Protein AF-F2NJ42-F1 (afdb_monomer)

Foldseek 3Di:
DVLVVLLVVLLLCLQQVLLLVLVLLVVCLPQNPVRSVVCCPDPVVVVCPDPVNVVVSSVSSNVLSVVLLVVLCVPVVVVCVVVLVVLLLVLLVVLLVVLQVVCVVVVHHRDPDDSVPDDDLVVLLVVCCVVPSPCNSVLSNLVSLLSSLSSNLSSLVVSLVSLVVVCVPPVPRSVVSNVVSVVSNVVSVVSNVVSSSCSSNVSNNVSSVVPDPPPDPDPPPPPPD

pLDDT: mean 91.7, std 10.48, range [48.84, 98.31]

Structure (mmCIF, N/CA/C/O backbone):
data_AF-F2NJ42-F1
#
_entry.id   AF-F2NJ42-F1
#
loop_
_atom_site.group_PDB
_atom_site.id
_atom_site.type_symbol
_atom_site.label_atom_id
_atom_site.label_alt_id
_atom_site.label_comp_id
_atom_site.label_asym_id
_atom_site.label_entity_id
_atom_site.label_seq_id
_atom_site.pdbx_PDB_ins_code
_atom_site.Cartn_x
_atom_site.Cartn_y
_atom_site.Cartn_z
_atom_site.occupancy
_atom_site.B_iso_or_equiv
_atom_site.auth_seq_id
_atom_site.auth_comp_id
_atom_site.auth_asym_id
_atom_site.auth_atom_id
_atom_site.pdbx_PDB_model_num
ATOM 1 N N . MET A 1 1 ? -25.459 -6.392 -1.953 1.00 59.62 1 MET A N 1
ATOM 2 C CA . MET A 1 1 ? -24.770 -6.515 -3.262 1.00 59.62 1 MET A CA 1
ATOM 3 C C . MET A 1 1 ? -23.905 -5.292 -3.591 1.00 59.62 1 MET A C 1
ATOM 5 O O . MET A 1 1 ? -22.773 -5.471 -4.018 1.00 59.62 1 MET A O 1
ATOM 9 N N . TRP A 1 2 ? -24.368 -4.067 -3.308 1.00 64.62 2 TRP A N 1
ATOM 10 C CA . TRP A 1 2 ? -23.639 -2.813 -3.579 1.00 64.62 2 TRP A CA 1
ATOM 11 C C . TRP A 1 2 ? -22.262 -2.657 -2.902 1.00 64.62 2 TRP A C 1
ATOM 13 O O . TRP A 1 2 ? -21.414 -1.929 -3.404 1.00 64.62 2 TRP A O 1
ATOM 23 N N . THR A 1 3 ? -21.985 -3.378 -1.813 1.00 70.75 3 THR A N 1
ATOM 24 C CA . THR A 1 3 ? -20.689 -3.331 -1.106 1.00 70.75 3 THR A CA 1
ATOM 25 C C . THR A 1 3 ? -19.563 -4.112 -1.794 1.00 70.75 3 THR A C 1
ATOM 27 O O . THR A 1 3 ? -18.400 -3.949 -1.430 1.00 70.75 3 THR A O 1
ATOM 30 N N . LEU A 1 4 ? -19.872 -4.957 -2.785 1.00 73.44 4 LEU A N 1
ATOM 31 C CA . LEU A 1 4 ? -18.888 -5.809 -3.466 1.00 73.44 4 LEU A CA 1
ATOM 32 C C . LEU A 1 4 ? -18.143 -5.065 -4.589 1.00 73.44 4 LEU A C 1
ATOM 34 O O . LEU A 1 4 ? -16.958 -5.309 -4.812 1.00 73.44 4 LEU A O 1
ATOM 38 N N . ILE A 1 5 ? -18.812 -4.107 -5.239 1.00 79.88 5 ILE A N 1
ATOM 39 C CA . ILE A 1 5 ? -18.263 -3.327 -6.358 1.00 79.88 5 ILE A CA 1
ATOM 40 C C . ILE A 1 5 ? -17.039 -2.493 -5.928 1.00 79.88 5 ILE A C 1
ATOM 42 O O . ILE A 1 5 ? -16.001 -2.607 -6.584 1.00 79.88 5 ILE A O 1
ATOM 46 N N . PRO A 1 6 ? -17.075 -1.726 -4.815 1.00 82.81 6 PRO A N 1
ATOM 47 C CA . PRO A 1 6 ? -15.916 -0.943 -4.388 1.00 82.81 6 PRO A CA 1
ATOM 48 C C . PRO A 1 6 ? -14.709 -1.817 -4.051 1.00 82.81 6 PRO A C 1
ATOM 50 O O . PRO A 1 6 ? -13.579 -1.447 -4.351 1.00 82.81 6 PRO A O 1
ATOM 53 N N . GLN A 1 7 ? -14.935 -2.995 -3.457 1.00 85.44 7 GLN A N 1
ATOM 54 C CA . GLN A 1 7 ? -13.843 -3.893 -3.095 1.00 85.44 7 GLN A CA 1
ATOM 55 C C . GLN A 1 7 ? -13.106 -4.404 -4.336 1.00 85.44 7 GLN A C 1
ATOM 57 O O . GLN A 1 7 ? -11.883 -4.299 -4.393 1.00 85.44 7 GLN A O 1
ATOM 62 N N . LEU A 1 8 ? -13.839 -4.918 -5.330 1.00 88.19 8 LEU A N 1
ATOM 63 C CA . LEU A 1 8 ? -13.233 -5.394 -6.575 1.00 88.19 8 LEU A CA 1
ATOM 64 C C . LEU A 1 8 ? -12.505 -4.268 -7.307 1.00 88.19 8 LEU A C 1
ATOM 66 O O . LEU A 1 8 ? -11.394 -4.474 -7.785 1.00 88.19 8 LEU A O 1
ATOM 70 N N . PHE A 1 9 ? -13.098 -3.075 -7.347 1.00 90.88 9 PHE A N 1
ATOM 71 C CA . PHE A 1 9 ? -12.495 -1.910 -7.983 1.00 90.88 9 PHE A CA 1
ATOM 72 C C . PHE A 1 9 ? -11.162 -1.514 -7.332 1.00 90.88 9 PHE A C 1
ATOM 74 O O . PHE A 1 9 ? -10.154 -1.370 -8.024 1.00 90.88 9 PHE A O 1
ATOM 81 N N . TYR A 1 10 ? -11.126 -1.388 -6.002 1.00 91.62 10 TYR A N 1
ATOM 82 C CA . TYR A 1 10 ? -9.898 -1.031 -5.292 1.00 91.62 10 TYR A CA 1
ATOM 83 C C . TYR A 1 10 ? -8.838 -2.131 -5.359 1.00 91.62 10 TYR A C 1
ATOM 85 O O . TYR A 1 10 ? -7.662 -1.818 -5.529 1.00 91.62 10 TYR A O 1
ATOM 93 N N . ASP A 1 11 ? -9.229 -3.406 -5.280 1.00 89.62 11 ASP A N 1
ATOM 94 C CA . ASP A 1 11 ? -8.291 -4.523 -5.431 1.00 89.62 11 ASP A CA 1
ATOM 95 C C . ASP A 1 11 ? -7.714 -4.597 -6.856 1.00 89.62 11 ASP A C 1
ATOM 97 O O . ASP A 1 11 ? -6.534 -4.906 -7.027 1.00 89.62 11 ASP A O 1
ATOM 101 N N . PHE A 1 12 ? -8.514 -4.279 -7.876 1.00 93.25 12 PHE A N 1
ATOM 102 C CA . PHE A 1 12 ? -8.075 -4.213 -9.269 1.00 93.25 12 PHE A CA 1
ATOM 103 C C . PHE A 1 12 ? -7.087 -3.062 -9.495 1.00 93.25 12 PHE A C 1
ATOM 105 O O . PHE A 1 12 ? -5.984 -3.284 -10.004 1.00 93.25 12 PHE A O 1
ATOM 112 N N . LEU A 1 13 ? -7.427 -1.850 -9.042 1.00 93.81 13 LEU A N 1
ATOM 113 C CA . LEU A 1 13 ? -6.539 -0.688 -9.130 1.00 93.81 13 LEU A CA 1
AT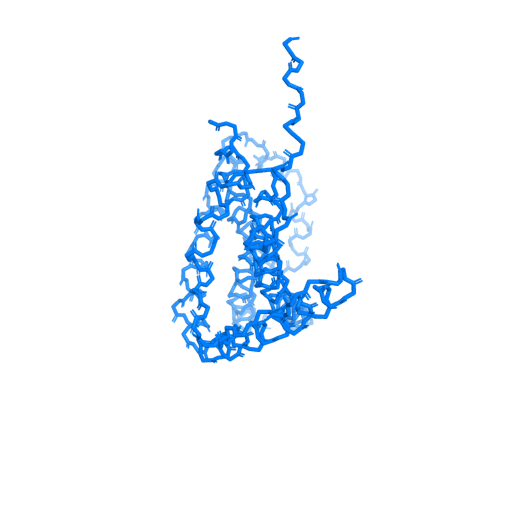OM 114 C C . LEU A 1 13 ? -5.230 -0.897 -8.366 1.00 93.81 13 LEU A C 1
ATOM 116 O O . LEU A 1 13 ? -4.163 -0.591 -8.894 1.00 93.81 13 LEU A O 1
ATOM 120 N N . ALA A 1 14 ? -5.290 -1.472 -7.163 1.00 93.25 14 ALA A N 1
ATOM 121 C CA . ALA A 1 14 ? -4.109 -1.746 -6.348 1.00 93.25 14 ALA A CA 1
ATOM 122 C C . ALA A 1 14 ? -3.151 -2.771 -6.977 1.00 93.25 14 ALA A C 1
ATOM 124 O O . ALA A 1 14 ? -2.028 -2.904 -6.502 1.00 93.25 14 ALA A O 1
ATOM 125 N N . ARG A 1 15 ? -3.563 -3.490 -8.030 1.00 94.75 15 ARG A N 1
ATOM 126 C CA . ARG A 1 15 ? -2.705 -4.412 -8.793 1.00 94.75 15 ARG A CA 1
ATOM 127 C C . ARG A 1 15 ? -2.212 -3.785 -10.093 1.00 94.75 15 ARG A C 1
ATOM 129 O O . ARG A 1 15 ? -1.019 -3.824 -10.368 1.00 94.75 15 ARG A O 1
ATOM 136 N N . ILE A 1 16 ? -3.106 -3.165 -10.861 1.00 96.81 16 ILE A N 1
ATOM 137 C CA . ILE A 1 16 ? -2.773 -2.629 -12.191 1.00 96.81 16 ILE A CA 1
ATOM 138 C C . ILE A 1 16 ? -1.984 -1.332 -12.125 1.00 96.81 16 ILE A C 1
ATOM 140 O O . ILE A 1 16 ? -1.069 -1.132 -12.915 1.00 96.81 16 ILE A O 1
ATOM 144 N N . VAL A 1 17 ? -2.307 -0.426 -11.207 1.00 97.19 17 VAL A N 1
ATOM 145 C CA . VAL A 1 17 ? -1.570 0.839 -11.124 1.00 97.19 17 VAL A CA 1
ATOM 146 C C . VAL A 1 17 ? -0.090 0.596 -10.806 1.00 97.19 17 VAL A C 1
ATOM 148 O O . VAL A 1 17 ? 0.751 1.039 -11.590 1.00 97.19 17 VAL A O 1
ATOM 151 N N . PRO A 1 18 ? 0.280 -0.142 -9.738 1.00 97.44 18 PRO A N 1
ATOM 152 C CA . PRO A 1 18 ? 1.691 -0.388 -9.476 1.00 97.44 18 PRO A CA 1
ATOM 153 C C . PRO A 1 18 ? 2.329 -1.278 -10.544 1.00 97.44 18 PRO A C 1
ATOM 155 O O . PRO A 1 18 ? 3.453 -1.002 -10.945 1.00 97.44 18 PRO A O 1
ATOM 158 N N . GLY A 1 19 ? 1.622 -2.280 -11.076 1.00 97.31 19 GLY A N 1
ATOM 159 C CA . GLY A 1 19 ? 2.128 -3.096 -12.180 1.00 97.31 19 GLY A CA 1
ATOM 160 C C . GLY A 1 19 ? 2.527 -2.266 -13.403 1.00 97.31 19 GLY A C 1
ATOM 161 O O . GLY A 1 19 ? 3.605 -2.467 -13.956 1.00 97.31 19 GLY A O 1
ATOM 162 N N . ALA A 1 20 ? 1.714 -1.277 -13.778 1.00 97.31 20 ALA A N 1
ATOM 163 C CA . ALA A 1 20 ? 1.973 -0.414 -14.926 1.00 97.31 20 ALA A CA 1
ATOM 164 C C . ALA A 1 20 ? 3.175 0.503 -14.668 1.00 97.31 20 ALA A C 1
ATOM 166 O O . ALA A 1 20 ? 4.024 0.660 -15.544 1.00 97.31 20 ALA A O 1
ATOM 167 N N . ILE A 1 21 ? 3.287 1.045 -13.448 1.00 97.88 21 ILE A N 1
ATOM 168 C CA . ILE A 1 21 ? 4.451 1.832 -13.014 1.00 97.88 21 ILE A CA 1
ATOM 169 C C . ILE A 1 21 ? 5.732 0.993 -13.111 1.00 97.88 21 ILE A C 1
ATOM 171 O O . ILE A 1 21 ? 6.750 1.488 -13.590 1.00 97.88 21 ILE A O 1
ATOM 175 N N . LEU A 1 22 ? 5.689 -0.279 -12.706 1.00 97.81 22 LEU A N 1
ATOM 176 C CA . LEU A 1 22 ? 6.849 -1.170 -12.774 1.00 97.81 22 LEU A CA 1
ATOM 177 C C . LEU A 1 22 ? 7.220 -1.557 -14.203 1.00 97.81 22 LEU A C 1
ATOM 179 O O . LEU A 1 22 ? 8.406 -1.603 -14.512 1.00 97.81 22 LEU A O 1
ATOM 183 N N . LEU A 1 23 ? 6.242 -1.784 -15.083 1.00 97.06 23 LEU A N 1
ATOM 184 C CA . LEU A 1 23 ? 6.508 -2.024 -16.504 1.00 97.06 23 LEU A CA 1
ATOM 185 C C . LEU A 1 23 ? 7.143 -0.801 -17.172 1.00 97.06 23 LEU A C 1
ATOM 187 O O . LEU A 1 23 ? 8.125 -0.944 -17.895 1.00 97.06 23 LEU A O 1
ATOM 191 N N . LEU A 1 24 ? 6.640 0.403 -16.891 1.00 96.25 24 LEU A N 1
ATOM 192 C CA . LEU A 1 24 ? 7.253 1.637 -17.381 1.00 96.25 24 LEU A CA 1
ATOM 193 C C . LEU A 1 24 ? 8.673 1.812 -16.825 1.00 96.25 24 LEU A C 1
ATOM 195 O O . LEU A 1 24 ? 9.597 2.138 -17.567 1.00 96.25 24 LEU A O 1
ATOM 199 N N . GLY A 1 25 ? 8.862 1.543 -15.532 1.00 97.12 25 GLY A N 1
ATOM 200 C CA . GLY A 1 25 ? 10.176 1.533 -14.898 1.00 97.12 25 GLY A CA 1
ATOM 201 C C . GLY A 1 25 ? 11.131 0.535 -15.553 1.00 97.12 25 GLY A C 1
ATOM 202 O O . GLY A 1 25 ? 12.295 0.855 -15.761 1.00 97.12 25 GLY A O 1
ATOM 203 N N . LEU A 1 26 ? 10.641 -0.643 -15.939 1.00 97.38 26 LEU A N 1
ATOM 204 C CA . LEU A 1 26 ? 11.426 -1.662 -16.631 1.00 97.38 26 LEU A CA 1
ATOM 205 C C . LEU A 1 26 ? 11.875 -1.178 -18.014 1.00 97.38 26 LEU A C 1
ATOM 207 O O . LEU A 1 26 ? 13.045 -1.328 -18.349 1.00 97.38 26 LEU A O 1
ATOM 211 N N . VAL A 1 27 ? 10.983 -0.548 -18.784 1.00 95.69 27 VAL A N 1
ATOM 212 C CA . VAL A 1 27 ? 11.320 0.080 -20.075 1.00 95.69 27 VAL A CA 1
ATOM 213 C C . VAL A 1 27 ? 12.403 1.150 -19.882 1.00 95.69 27 VAL A C 1
ATOM 215 O O . VAL A 1 27 ? 13.420 1.110 -20.573 1.00 95.69 27 VAL A O 1
ATOM 218 N N . LEU A 1 28 ? 12.259 2.025 -18.879 1.00 96.00 28 LEU A N 1
ATOM 219 C CA . LEU A 1 28 ? 13.267 3.037 -18.531 1.00 96.00 28 LEU A CA 1
ATOM 220 C C . LEU A 1 28 ? 14.619 2.416 -18.146 1.00 96.00 28 LEU A C 1
ATOM 222 O O . LEU A 1 28 ? 15.675 2.934 -18.508 1.00 96.00 28 LEU A O 1
ATOM 226 N N . VAL A 1 29 ? 14.613 1.299 -17.420 1.00 96.69 29 VAL A N 1
ATOM 227 C CA . VAL A 1 29 ? 15.840 0.587 -17.041 1.00 96.69 29 VAL A CA 1
ATOM 228 C C . VAL A 1 29 ? 16.485 -0.109 -18.238 1.00 96.69 29 VAL A C 1
ATOM 230 O O . VAL A 1 29 ? 17.705 -0.094 -18.343 1.00 96.69 29 VAL A O 1
ATOM 233 N N . ILE A 1 30 ? 15.715 -0.669 -19.166 1.00 95.19 30 ILE A N 1
ATOM 234 C CA . ILE A 1 30 ? 16.272 -1.353 -20.339 1.00 95.19 30 ILE A CA 1
ATOM 235 C C . ILE A 1 30 ? 16.837 -0.330 -21.329 1.00 95.19 30 ILE A C 1
ATOM 237 O O . ILE A 1 30 ? 18.035 -0.342 -21.604 1.00 95.19 30 ILE A O 1
ATOM 241 N N . PHE A 1 31 ? 16.012 0.600 -21.809 1.00 94.25 31 PHE A N 1
ATOM 242 C CA . PHE A 1 31 ? 16.401 1.522 -22.882 1.00 94.25 31 PHE A CA 1
ATOM 243 C C . PHE A 1 31 ? 17.157 2.748 -22.372 1.00 94.25 31 PHE A C 1
ATOM 245 O O . PHE A 1 31 ? 18.037 3.256 -23.046 1.00 94.25 31 PHE A O 1
ATOM 252 N N . GLY A 1 32 ? 16.886 3.181 -21.143 1.00 94.75 32 GLY A N 1
ATOM 253 C CA . GLY A 1 32 ? 17.387 4.451 -20.623 1.00 94.75 32 GLY A CA 1
ATOM 254 C C . GLY A 1 32 ? 16.353 5.575 -20.771 1.00 94.75 32 GLY A C 1
ATOM 255 O O . GLY A 1 32 ? 15.432 5.470 -21.587 1.00 94.75 32 GLY A O 1
ATOM 256 N N . PRO A 1 33 ? 16.448 6.644 -19.959 1.00 93.88 33 PRO A N 1
ATOM 257 C CA . PRO A 1 33 ? 15.496 7.754 -19.987 1.00 93.88 33 PRO A CA 1
ATOM 258 C C . PRO A 1 33 ? 15.398 8.463 -21.341 1.00 93.88 33 PRO A C 1
ATOM 260 O O . PRO A 1 33 ? 14.289 8.749 -21.792 1.00 93.88 33 PRO A O 1
ATOM 263 N N . SER A 1 34 ? 16.538 8.733 -21.980 1.00 93.81 34 SER A N 1
ATOM 264 C CA . SER A 1 34 ? 16.615 9.445 -23.260 1.00 93.81 34 SER A CA 1
ATOM 265 C C . SER A 1 34 ? 15.930 8.660 -24.383 1.00 93.81 34 SER A C 1
ATOM 267 O O . SER A 1 34 ? 14.999 9.172 -25.005 1.00 93.81 34 SER A O 1
ATOM 269 N N . ASP A 1 35 ? 16.297 7.392 -24.561 1.00 93.12 35 ASP A N 1
ATOM 270 C CA . ASP A 1 35 ? 15.704 6.507 -25.572 1.00 93.12 35 ASP A CA 1
ATOM 271 C C . ASP A 1 35 ? 14.229 6.185 -25.294 1.00 93.12 35 ASP A C 1
ATOM 273 O O . ASP A 1 35 ? 13.417 6.050 -26.208 1.00 93.12 35 ASP A O 1
ATOM 277 N N . THR A 1 36 ? 13.831 6.108 -24.022 1.00 93.69 36 THR A N 1
ATOM 278 C CA . THR A 1 36 ? 12.412 5.930 -23.680 1.00 93.69 36 THR A CA 1
ATOM 279 C C . THR A 1 36 ? 11.599 7.172 -24.050 1.00 93.69 36 THR A C 1
ATOM 281 O O . THR A 1 36 ? 10.482 7.051 -24.550 1.00 93.69 36 THR A O 1
ATOM 284 N N . ALA A 1 37 ? 12.140 8.375 -23.837 1.00 92.75 37 ALA A N 1
ATOM 285 C CA . ALA A 1 37 ? 11.463 9.616 -24.205 1.00 92.75 37 ALA A CA 1
ATOM 286 C C . ALA A 1 37 ? 11.319 9.764 -25.728 1.00 92.75 37 ALA A C 1
ATOM 288 O O . ALA A 1 37 ? 10.254 10.161 -26.210 1.00 92.75 37 ALA A O 1
ATOM 289 N N . THR A 1 38 ? 12.352 9.409 -26.498 1.00 93.12 38 THR A N 1
ATOM 290 C CA . THR A 1 38 ? 12.261 9.389 -27.966 1.00 93.12 38 THR A CA 1
ATOM 291 C C . THR A 1 38 ? 11.252 8.341 -28.432 1.00 93.12 38 THR A C 1
ATOM 293 O O . THR A 1 38 ? 10.368 8.662 -29.222 1.00 93.12 38 THR A O 1
ATOM 296 N N . PHE A 1 39 ? 11.265 7.130 -27.870 1.00 89.56 39 PHE A N 1
ATOM 297 C CA . PHE A 1 39 ? 10.273 6.099 -28.182 1.00 89.56 39 PHE A CA 1
ATOM 298 C C . PHE A 1 39 ? 8.831 6.577 -27.939 1.00 89.56 39 PHE A C 1
ATOM 300 O O . PHE A 1 39 ? 7.990 6.468 -28.832 1.00 89.56 39 PHE A O 1
ATOM 307 N N . LEU A 1 40 ? 8.552 7.177 -26.776 1.00 88.50 40 LEU A N 1
ATOM 308 C CA . LEU A 1 40 ? 7.215 7.664 -26.411 1.00 88.50 40 LEU A CA 1
ATOM 309 C C . LEU A 1 40 ? 6.722 8.835 -27.275 1.00 88.50 40 LEU A C 1
ATOM 311 O O . LEU A 1 40 ? 5.513 9.027 -27.394 1.00 88.50 40 LEU A O 1
ATOM 315 N N . THR A 1 41 ? 7.629 9.618 -27.862 1.00 89.62 41 THR A N 1
ATOM 316 C CA . THR A 1 41 ? 7.278 10.767 -28.716 1.00 89.62 41 THR A CA 1
ATOM 317 C C . THR A 1 41 ? 7.153 10.406 -30.194 1.00 89.62 41 THR A C 1
ATOM 319 O O . THR A 1 41 ? 6.550 11.157 -30.960 1.00 89.62 41 THR A O 1
ATOM 322 N N . THR A 1 42 ? 7.676 9.253 -30.618 1.00 89.62 42 THR A N 1
ATOM 323 C CA . THR A 1 42 ? 7.522 8.783 -32.000 1.00 89.62 42 THR A CA 1
ATOM 324 C C . THR A 1 42 ? 6.121 8.223 -32.268 1.00 89.62 42 THR A C 1
ATOM 326 O O . THR A 1 42 ? 5.471 7.654 -31.390 1.00 89.62 42 THR A O 1
ATOM 329 N N . ASN A 1 43 ? 5.670 8.293 -33.528 1.00 77.00 43 ASN A N 1
ATOM 330 C CA . ASN A 1 43 ? 4.378 7.742 -33.976 1.00 77.00 43 ASN A CA 1
ATOM 331 C C . ASN A 1 43 ? 4.211 6.232 -33.707 1.00 77.00 43 ASN A C 1
ATOM 333 O O . ASN A 1 43 ? 3.100 5.712 -33.804 1.00 77.00 43 ASN A O 1
ATOM 337 N N . GLN A 1 44 ? 5.281 5.518 -33.342 1.00 78.56 44 GLN A N 1
ATOM 338 C CA . GLN A 1 44 ? 5.202 4.118 -32.926 1.00 78.56 44 GLN A CA 1
ATOM 339 C C . GLN A 1 44 ? 4.369 3.940 -31.649 1.00 78.56 44 GLN A C 1
ATOM 341 O O . GLN A 1 44 ? 3.651 2.944 -31.535 1.00 78.56 44 GLN A O 1
ATOM 346 N N . ALA A 1 45 ? 4.356 4.926 -30.745 1.00 79.25 45 ALA A N 1
ATOM 347 C CA . ALA A 1 45 ? 3.533 4.888 -29.538 1.00 79.25 45 ALA A CA 1
ATOM 348 C C . ALA A 1 45 ? 2.027 4.820 -29.853 1.00 79.25 45 ALA A C 1
ATOM 350 O O . ALA A 1 45 ? 1.278 4.188 -29.112 1.00 79.25 45 ALA A O 1
ATOM 351 N N . VAL A 1 46 ? 1.581 5.379 -30.987 1.00 80.06 46 VAL A N 1
ATOM 352 C CA . VAL A 1 46 ? 0.168 5.353 -31.415 1.00 80.06 46 VAL A CA 1
ATOM 353 C C . VAL A 1 46 ? -0.334 3.915 -31.601 1.00 80.06 46 VAL A C 1
ATOM 355 O O . VAL A 1 46 ? -1.475 3.609 -31.262 1.00 80.06 46 VAL A O 1
ATOM 358 N N . SER A 1 47 ? 0.530 3.001 -32.057 1.00 82.75 47 SER A N 1
ATOM 359 C CA . SER A 1 47 ? 0.173 1.588 -32.247 1.00 82.75 47 SER A CA 1
ATOM 360 C C . SER A 1 47 ? -0.115 0.845 -30.932 1.00 82.75 47 SER A C 1
ATOM 362 O O . SER A 1 47 ? -0.956 -0.057 -30.909 1.00 82.75 47 SER A O 1
ATOM 364 N N . LEU A 1 48 ? 0.495 1.277 -29.819 1.00 81.75 48 LEU A N 1
ATOM 365 C CA . LEU A 1 48 ? 0.276 0.704 -28.485 1.00 81.75 48 LEU A CA 1
ATOM 366 C C . LEU A 1 48 ? -1.117 1.024 -27.924 1.00 81.75 48 LEU A C 1
ATOM 368 O O . LEU A 1 48 ? -1.592 0.315 -27.038 1.00 81.75 48 LEU A O 1
ATOM 372 N N . PHE A 1 49 ? -1.797 2.044 -28.460 1.00 86.50 49 PHE A N 1
ATOM 373 C CA . PHE A 1 49 ? -3.161 2.411 -28.065 1.00 86.50 49 PHE A CA 1
ATOM 374 C C . PHE A 1 49 ? -4.250 1.608 -28.787 1.00 86.50 49 PHE A C 1
ATOM 376 O O . PHE A 1 49 ? -5.438 1.840 -28.564 1.00 86.50 49 PHE A O 1
ATOM 383 N N . SER A 1 50 ? -3.880 0.633 -29.623 1.00 93.06 50 SER A N 1
ATOM 384 C CA . SER A 1 50 ? -4.838 -0.357 -30.117 1.00 93.06 50 SER A CA 1
ATOM 385 C C . SER A 1 50 ? -5.498 -1.083 -28.931 1.00 93.06 50 SER A C 1
ATOM 387 O O . SER A 1 50 ? -4.798 -1.476 -27.992 1.00 93.06 50 SER A O 1
ATOM 389 N N . PRO A 1 51 ? -6.826 -1.310 -28.948 1.00 93.81 51 PRO A N 1
ATOM 390 C CA . PRO A 1 51 ? -7.554 -1.867 -27.803 1.00 93.81 51 PRO A CA 1
ATOM 391 C C . PRO A 1 51 ? -7.008 -3.229 -27.355 1.00 93.81 51 PRO A C 1
ATOM 393 O O . PRO A 1 51 ? -6.980 -3.522 -26.161 1.00 93.81 51 PRO A O 1
ATOM 396 N N . TYR A 1 52 ? -6.505 -4.037 -28.292 1.00 94.94 52 TYR A N 1
ATOM 397 C CA . TYR A 1 52 ? -5.888 -5.332 -27.999 1.00 94.94 52 TYR A CA 1
ATOM 398 C C . TYR A 1 52 ? -4.561 -5.195 -27.241 1.00 94.94 52 TYR A C 1
ATOM 400 O O . TYR A 1 52 ? -4.313 -5.939 -26.293 1.00 94.94 52 TYR A O 1
ATOM 408 N N . HIS A 1 53 ? -3.730 -4.219 -27.618 1.00 92.75 53 HIS A N 1
ATOM 409 C CA . HIS A 1 53 ? -2.466 -3.940 -26.935 1.00 92.75 53 HIS A CA 1
ATOM 410 C C . HIS A 1 53 ? -2.717 -3.349 -25.547 1.00 92.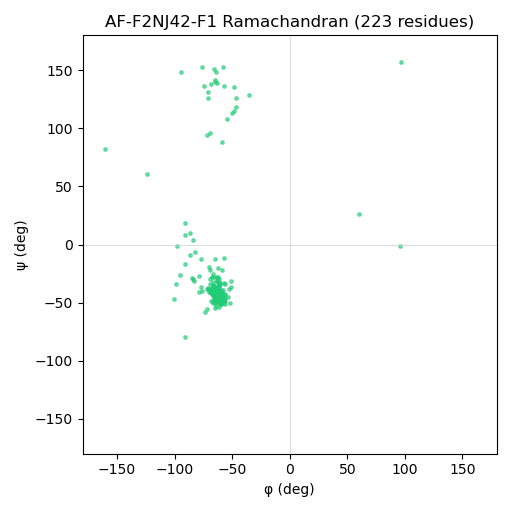75 53 HIS A C 1
ATOM 412 O O . HIS A 1 53 ? -2.085 -3.778 -24.587 1.00 92.75 53 HIS A O 1
ATOM 418 N N . LEU A 1 54 ? -3.694 -2.448 -25.408 1.00 93.25 54 LEU A N 1
ATOM 419 C CA . LEU A 1 54 ? -4.099 -1.915 -24.105 1.00 93.25 54 LEU A CA 1
ATOM 420 C C . LEU A 1 54 ? -4.594 -3.017 -23.167 1.00 93.25 54 LEU A C 1
ATOM 422 O O . LEU A 1 54 ? -4.166 -3.075 -22.016 1.00 93.25 54 LEU A O 1
ATOM 426 N N . LEU A 1 55 ? -5.449 -3.921 -23.654 1.00 95.38 55 LEU A N 1
ATOM 427 C CA . LEU A 1 55 ? -5.922 -5.059 -22.867 1.00 95.38 55 LEU A CA 1
ATOM 428 C C . LEU A 1 55 ? -4.757 -5.951 -22.420 1.00 95.38 55 LEU A C 1
ATOM 430 O O . LEU A 1 55 ? -4.696 -6.348 -21.256 1.00 95.38 55 LEU A O 1
ATOM 434 N N . LEU A 1 56 ? -3.810 -6.222 -23.322 1.00 95.62 56 LEU A N 1
ATOM 435 C CA . LEU A 1 56 ? -2.611 -6.996 -23.015 1.00 95.62 56 LEU A CA 1
ATOM 436 C C . LEU A 1 56 ? -1.735 -6.297 -21.962 1.00 95.62 56 LEU A C 1
ATOM 438 O O . LEU A 1 56 ? -1.320 -6.937 -20.999 1.00 95.62 56 LEU A O 1
ATOM 442 N N . VAL A 1 57 ? -1.495 -4.990 -22.093 1.00 94.69 57 VAL A N 1
ATOM 443 C CA . VAL A 1 57 ? -0.721 -4.200 -21.120 1.00 94.69 57 VAL A CA 1
ATOM 444 C C . VAL A 1 57 ? -1.404 -4.194 -19.754 1.00 94.69 57 VAL A C 1
ATOM 446 O O . VAL A 1 57 ? -0.732 -4.388 -18.742 1.00 94.69 57 VAL A O 1
ATOM 449 N N . ILE A 1 58 ? -2.731 -4.036 -19.702 1.00 96.06 58 ILE A N 1
ATOM 450 C CA . ILE A 1 58 ? -3.509 -4.115 -18.457 1.00 96.06 58 ILE A CA 1
ATOM 451 C C . ILE A 1 58 ? -3.361 -5.499 -17.816 1.00 96.06 58 ILE A C 1
ATOM 453 O O . ILE A 1 58 ? -3.152 -5.591 -16.606 1.00 96.06 58 ILE A O 1
ATOM 457 N N . LEU A 1 59 ? -3.426 -6.571 -18.609 1.00 97.19 59 LEU A N 1
ATOM 458 C CA . LEU A 1 59 ? -3.291 -7.941 -18.121 1.00 97.19 59 LEU A CA 1
ATOM 459 C C . LEU A 1 59 ? -1.884 -8.221 -17.573 1.00 97.19 59 LEU A C 1
ATOM 461 O O . LEU A 1 59 ? -1.750 -8.720 -16.455 1.00 97.19 59 LEU A O 1
ATOM 465 N N . ILE A 1 60 ? -0.836 -7.867 -18.324 1.00 97.44 60 ILE A N 1
ATOM 466 C CA . ILE A 1 60 ? 0.560 -8.021 -17.885 1.00 97.44 60 ILE A CA 1
ATOM 467 C C . ILE A 1 60 ? 0.790 -7.194 -16.621 1.00 97.44 60 ILE A C 1
ATOM 469 O O . ILE A 1 60 ? 1.356 -7.690 -15.651 1.00 97.44 60 ILE A O 1
ATOM 473 N N . SER A 1 61 ? 0.304 -5.955 -16.599 1.00 97.31 61 SER A N 1
ATOM 474 C CA . SER A 1 61 ? 0.380 -5.086 -15.433 1.00 97.31 61 SER A CA 1
ATOM 475 C C . SER A 1 61 ? -0.274 -5.724 -14.201 1.00 97.31 61 SER A C 1
ATOM 477 O O . SER A 1 61 ? 0.343 -5.806 -13.138 1.00 97.31 61 SER A O 1
ATOM 479 N N . TYR A 1 62 ? -1.490 -6.252 -14.348 1.00 97.12 62 TYR A N 1
ATOM 480 C CA . TYR A 1 62 ? -2.198 -6.937 -13.272 1.00 97.12 62 TYR A CA 1
ATOM 481 C C . TYR A 1 62 ? -1.384 -8.105 -12.695 1.00 97.12 62 TYR A C 1
ATOM 483 O O . TYR A 1 62 ? -1.259 -8.221 -11.472 1.00 97.12 62 TYR A O 1
ATOM 491 N N . PHE A 1 63 ? -0.802 -8.951 -13.552 1.00 97.94 63 PHE A N 1
ATOM 492 C CA . PHE A 1 63 ? 0.027 -10.075 -13.110 1.00 97.94 63 PHE A CA 1
ATOM 493 C C . PHE A 1 63 ? 1.327 -9.619 -12.452 1.00 97.94 63 PHE A C 1
ATOM 495 O O . PHE A 1 63 ? 1.675 -10.143 -11.395 1.00 97.94 63 PHE A O 1
ATOM 502 N N . THR A 1 64 ? 2.003 -8.615 -13.009 1.00 97.44 64 THR A N 1
ATOM 503 C CA . THR A 1 64 ? 3.205 -8.020 -12.410 1.00 97.44 64 THR A CA 1
ATOM 504 C C . THR A 1 64 ? 2.911 -7.509 -11.002 1.00 97.44 64 THR A C 1
ATOM 506 O O . THR A 1 64 ? 3.628 -7.851 -10.061 1.00 97.44 64 THR A O 1
ATOM 509 N N . GLY A 1 65 ? 1.820 -6.758 -10.826 1.00 96.31 65 GLY A N 1
ATOM 510 C CA . GLY A 1 65 ? 1.399 -6.270 -9.514 1.00 96.31 65 GLY A CA 1
ATOM 511 C C . GLY A 1 65 ? 1.048 -7.399 -8.542 1.00 96.31 65 GLY A C 1
ATOM 512 O O . GLY A 1 65 ? 1.422 -7.347 -7.371 1.00 96.31 65 GLY A O 1
ATOM 513 N N . LEU A 1 66 ? 0.379 -8.452 -9.022 1.00 96.81 66 LEU A N 1
ATOM 514 C CA . LEU A 1 66 ? 0.040 -9.627 -8.216 1.00 96.81 66 LEU A CA 1
ATOM 515 C C . LEU A 1 66 ? 1.291 -10.376 -7.739 1.00 96.81 66 LEU A C 1
ATOM 517 O O . LEU A 1 66 ? 1.394 -10.689 -6.552 1.00 96.81 66 LEU A O 1
ATOM 521 N N . ILE A 1 67 ? 2.240 -10.644 -8.638 1.00 97.56 67 ILE A N 1
ATOM 522 C CA . ILE A 1 67 ? 3.485 -11.358 -8.326 1.00 97.56 67 ILE A CA 1
ATOM 523 C C . ILE A 1 67 ? 4.322 -10.544 -7.339 1.00 97.56 67 ILE A C 1
ATOM 525 O O . ILE A 1 67 ? 4.720 -11.070 -6.302 1.00 97.56 67 ILE A O 1
ATOM 529 N N . ALA A 1 68 ? 4.532 -9.254 -7.605 1.00 96.56 68 ALA A N 1
ATOM 530 C CA . ALA A 1 68 ? 5.283 -8.378 -6.709 1.00 96.56 68 ALA A CA 1
ATOM 531 C C . ALA A 1 68 ? 4.620 -8.253 -5.325 1.00 96.56 68 ALA A C 1
ATOM 533 O O . ALA A 1 68 ? 5.315 -8.269 -4.310 1.00 96.56 68 ALA A O 1
ATOM 534 N N . GLY A 1 69 ? 3.284 -8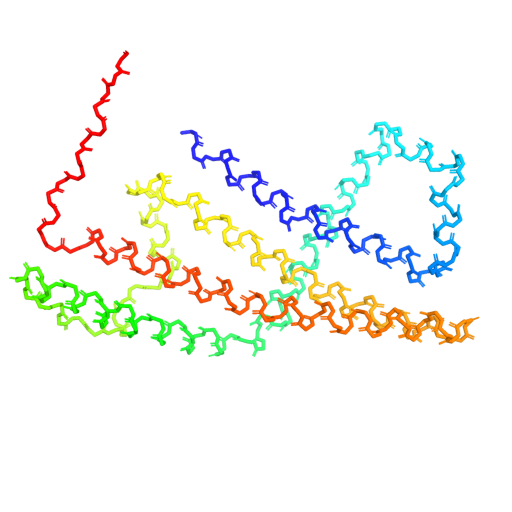.225 -5.255 1.00 95.75 69 GLY A N 1
ATOM 535 C CA . GLY A 1 69 ? 2.553 -8.254 -3.986 1.00 95.75 69 GLY A CA 1
ATOM 536 C C . GLY A 1 69 ? 2.790 -9.539 -3.188 1.00 95.75 69 GLY A C 1
ATOM 537 O O . GLY A 1 69 ? 3.040 -9.481 -1.986 1.00 95.75 69 GLY A O 1
ATOM 538 N N . ARG A 1 70 ? 2.790 -10.702 -3.851 1.00 96.62 70 ARG A N 1
ATOM 539 C CA . ARG A 1 70 ? 3.115 -11.982 -3.197 1.00 96.62 70 ARG A CA 1
ATOM 540 C C . ARG A 1 70 ? 4.564 -12.052 -2.740 1.00 96.62 70 ARG A C 1
ATOM 542 O O . ARG A 1 70 ? 4.829 -12.519 -1.636 1.00 96.62 70 ARG A O 1
ATOM 549 N N . LEU A 1 71 ? 5.489 -11.547 -3.551 1.00 96.12 71 LEU A N 1
ATOM 550 C CA . LEU A 1 71 ? 6.891 -11.449 -3.165 1.00 96.12 71 LEU A CA 1
ATOM 551 C C . LEU A 1 71 ? 7.063 -10.569 -1.926 1.00 96.12 71 LEU A C 1
ATOM 553 O O . LEU A 1 71 ? 7.831 -10.943 -1.043 1.00 96.12 71 LEU A O 1
ATOM 557 N N . PHE A 1 72 ? 6.328 -9.457 -1.811 1.00 96.31 72 PHE A N 1
ATOM 558 C CA . PHE A 1 72 ? 6.358 -8.615 -0.612 1.00 96.31 72 PHE A CA 1
ATOM 559 C C . PHE A 1 72 ? 5.932 -9.394 0.635 1.00 96.31 72 PHE A C 1
ATOM 561 O O . PHE A 1 72 ? 6.655 -9.381 1.629 1.00 96.31 72 PHE A O 1
ATOM 568 N N . GLU A 1 73 ? 4.783 -10.078 0.582 1.00 94.25 73 GLU A N 1
ATOM 569 C CA . GLU A 1 73 ? 4.235 -10.839 1.715 1.00 94.25 73 GLU A CA 1
ATOM 570 C C . GLU A 1 73 ? 5.232 -11.889 2.229 1.00 94.25 73 GLU A C 1
ATOM 572 O O . GLU A 1 73 ? 5.429 -12.011 3.437 1.00 94.25 73 GLU A O 1
ATOM 577 N N . VAL A 1 74 ? 5.901 -12.601 1.316 1.00 95.69 74 VAL A N 1
ATOM 578 C CA . VAL A 1 74 ? 6.855 -13.667 1.657 1.00 95.69 74 VAL A CA 1
ATOM 579 C C . VAL A 1 74 ? 8.207 -13.120 2.123 1.00 95.69 74 VAL A C 1
ATOM 581 O O . VAL A 1 74 ? 8.820 -13.705 3.006 1.00 95.69 74 VAL A O 1
ATOM 584 N N . SER A 1 75 ? 8.695 -12.017 1.554 1.00 94.38 75 SER A N 1
ATOM 585 C CA . SER A 1 75 ? 10.025 -11.483 1.882 1.00 94.38 75 SER A CA 1
ATOM 586 C C . SER A 1 75 ? 9.971 -10.468 3.028 1.00 94.38 75 SER A C 1
ATOM 588 O O . SER A 1 75 ? 10.249 -10.779 4.186 1.00 94.38 75 SER A O 1
ATOM 590 N N . ILE A 1 76 ? 9.576 -9.240 2.704 1.00 91.12 76 ILE A N 1
ATOM 591 C CA . ILE A 1 76 ? 9.562 -8.087 3.606 1.00 91.12 76 ILE A CA 1
ATOM 592 C C . ILE A 1 76 ? 8.487 -8.253 4.688 1.00 91.12 76 ILE A C 1
ATOM 594 O O . ILE A 1 76 ? 8.694 -7.845 5.831 1.00 91.12 76 ILE A O 1
ATOM 598 N N . GLY A 1 77 ? 7.359 -8.885 4.353 1.00 88.62 77 GLY A N 1
ATOM 599 C CA . GLY A 1 77 ? 6.271 -9.165 5.287 1.00 88.62 77 GLY A CA 1
ATOM 600 C C . GLY A 1 77 ? 6.724 -10.014 6.472 1.00 88.62 77 GLY A C 1
ATOM 601 O O . GLY A 1 77 ? 6.460 -9.644 7.615 1.00 88.62 77 GLY A O 1
ATOM 602 N N . LEU A 1 78 ? 7.481 -11.087 6.220 1.00 92.62 78 LEU A N 1
ATOM 603 C CA . LEU A 1 78 ? 8.036 -11.931 7.282 1.00 92.62 78 LEU A CA 1
ATOM 604 C C . LEU A 1 78 ? 9.065 -11.182 8.132 1.00 92.62 78 LEU A C 1
ATOM 606 O O . LEU A 1 78 ? 9.019 -11.256 9.359 1.00 92.62 78 LEU A O 1
ATOM 610 N N . MET A 1 79 ? 9.951 -10.406 7.502 1.00 93.81 79 MET A N 1
ATOM 611 C CA . MET A 1 79 ? 10.957 -9.614 8.223 1.00 93.81 79 MET A CA 1
ATOM 612 C C . MET A 1 79 ? 10.329 -8.566 9.152 1.00 93.81 79 MET A C 1
ATOM 614 O O . MET A 1 79 ? 10.884 -8.258 10.207 1.00 93.81 79 MET A O 1
ATOM 618 N N . ASN A 1 80 ? 9.168 -8.027 8.778 1.00 93.75 80 ASN A N 1
ATOM 619 C CA . ASN A 1 80 ? 8.469 -7.000 9.544 1.00 93.75 80 ASN A CA 1
ATOM 620 C C . ASN A 1 80 ? 7.354 -7.534 10.444 1.00 93.75 80 ASN A C 1
ATOM 622 O O . ASN A 1 80 ? 6.759 -6.727 11.154 1.00 93.75 80 ASN A O 1
ATOM 626 N N . ALA A 1 81 ? 7.078 -8.841 10.466 1.00 94.06 81 ALA A N 1
ATOM 627 C CA . ALA A 1 81 ? 5.957 -9.411 11.219 1.00 94.06 81 ALA A CA 1
ATOM 628 C C . ALA A 1 81 ? 5.957 -8.946 12.685 1.00 94.06 81 ALA A C 1
ATOM 630 O O . ALA A 1 81 ? 5.006 -8.322 13.142 1.00 94.06 81 ALA A O 1
ATOM 631 N N . LYS A 1 82 ? 7.104 -9.079 13.362 1.00 95.56 82 LYS A N 1
ATOM 632 C CA . LYS A 1 82 ? 7.269 -8.639 14.755 1.00 95.56 82 LYS A CA 1
ATOM 633 C C . LYS A 1 82 ? 7.058 -7.132 14.948 1.00 95.56 82 LYS A C 1
ATOM 635 O O . LYS A 1 82 ? 6.588 -6.700 15.992 1.00 95.56 82 LYS A O 1
ATOM 640 N N . ARG A 1 83 ? 7.424 -6.309 13.956 1.00 95.56 83 ARG A N 1
ATOM 641 C CA . ARG A 1 83 ? 7.190 -4.855 14.005 1.00 95.56 83 ARG A CA 1
ATOM 642 C C . ARG A 1 83 ? 5.709 -4.529 13.846 1.00 95.56 83 ARG A C 1
ATOM 644 O O . ARG A 1 83 ? 5.237 -3.606 14.501 1.00 95.56 83 ARG A O 1
ATOM 651 N N . TYR A 1 84 ? 5.002 -5.265 12.991 1.00 94.50 84 TYR A N 1
ATOM 652 C CA . TYR A 1 84 ? 3.563 -5.108 12.815 1.00 94.50 84 TYR A CA 1
ATOM 653 C C . TYR A 1 84 ? 2.791 -5.538 14.063 1.00 94.50 84 TYR A C 1
ATOM 655 O O . TYR A 1 84 ? 1.903 -4.798 14.471 1.00 94.50 84 TYR A O 1
ATOM 663 N N . ASP A 1 85 ? 3.195 -6.624 14.725 1.00 95.31 85 ASP A N 1
ATOM 664 C CA . ASP A 1 85 ? 2.587 -7.058 15.990 1.00 95.31 85 ASP A CA 1
ATOM 665 C C . ASP A 1 85 ? 2.737 -5.982 17.081 1.00 95.31 85 ASP A C 1
ATOM 667 O O . ASP A 1 85 ? 1.749 -5.545 17.667 1.00 95.31 85 ASP A O 1
ATOM 671 N N . LEU A 1 86 ? 3.953 -5.454 17.275 1.00 96.62 86 LEU A N 1
ATOM 672 C CA . LEU A 1 86 ? 4.210 -4.370 18.238 1.00 96.62 86 LEU A CA 1
ATOM 673 C C . LEU A 1 86 ? 3.438 -3.082 17.910 1.00 96.62 86 LEU A C 1
ATOM 675 O O . LEU A 1 86 ? 3.043 -2.331 18.804 1.00 96.62 86 LEU A O 1
ATOM 679 N N . LEU A 1 87 ? 3.260 -2.781 16.622 1.00 96.44 87 LEU A N 1
ATOM 680 C CA . LEU A 1 87 ? 2.485 -1.623 16.187 1.00 96.44 87 LEU A CA 1
ATOM 681 C C . LEU A 1 87 ? 0.985 -1.837 16.425 1.00 96.44 87 LEU A C 1
ATOM 683 O O . LEU A 1 87 ? 0.307 -0.890 16.822 1.00 96.44 87 LEU A O 1
ATOM 687 N N . GLU A 1 88 ? 0.472 -3.050 16.217 1.00 96.31 88 GLU A N 1
ATOM 688 C CA . GLU A 1 88 ? -0.910 -3.416 16.533 1.00 96.31 88 GLU A CA 1
ATOM 689 C C . GLU A 1 88 ? -1.183 -3.294 18.035 1.00 96.31 88 GLU A C 1
ATOM 691 O O . GLU A 1 88 ? -2.155 -2.638 18.411 1.00 96.31 88 GLU A O 1
ATOM 696 N N . GLU A 1 89 ? -0.302 -3.823 18.886 1.00 96.88 89 GLU A N 1
ATOM 697 C CA . GLU A 1 89 ? -0.382 -3.687 20.348 1.00 96.88 89 GLU A CA 1
ATOM 698 C C . GLU A 1 89 ? -0.426 -2.214 20.776 1.00 96.88 89 GLU A C 1
ATOM 700 O O . GLU A 1 89 ? -1.365 -1.792 21.452 1.00 96.88 89 GLU A O 1
ATOM 705 N N . ARG A 1 90 ? 0.511 -1.390 20.287 1.00 97.50 90 ARG A N 1
ATOM 706 C CA . ARG A 1 90 ? 0.528 0.049 20.592 1.00 97.50 90 ARG A CA 1
ATOM 707 C C . ARG A 1 90 ? -0.750 0.753 20.138 1.00 97.50 90 ARG A C 1
ATOM 709 O O . ARG A 1 90 ? -1.291 1.580 20.866 1.00 97.50 90 ARG A O 1
ATOM 716 N N . CYS A 1 91 ? -1.248 0.440 18.941 1.00 97.44 91 CYS A N 1
ATOM 717 C CA . CYS A 1 91 ? -2.479 1.048 18.437 1.00 97.44 91 CYS A CA 1
ATOM 718 C C . CYS A 1 91 ? -3.691 0.669 19.295 1.00 97.44 91 CYS A C 1
ATOM 720 O O . CYS A 1 91 ? -4.570 1.507 19.483 1.00 97.44 91 CYS A O 1
ATOM 722 N N . ARG A 1 92 ? -3.752 -0.561 19.819 1.00 97.31 92 ARG A N 1
ATOM 723 C CA . ARG A 1 92 ? -4.816 -1.001 20.734 1.00 97.31 92 ARG A CA 1
ATOM 724 C C . ARG A 1 92 ? -4.798 -0.216 22.037 1.00 97.31 92 ARG A C 1
ATOM 726 O O . ARG A 1 92 ? -5.846 0.277 22.445 1.00 97.31 92 ARG A O 1
ATOM 733 N N . GLU A 1 93 ? -3.626 -0.067 22.645 1.00 97.62 93 GLU A N 1
ATOM 734 C CA . GLU A 1 93 ? -3.450 0.722 23.868 1.00 97.62 93 GLU A CA 1
ATOM 735 C C . GLU A 1 93 ? -3.853 2.187 23.656 1.00 97.62 93 GLU A C 1
ATOM 737 O O . GLU A 1 93 ? -4.680 2.712 24.403 1.00 97.62 93 GLU A O 1
ATOM 742 N N . GLU A 1 94 ? -3.334 2.826 22.599 1.00 97.62 94 GLU A N 1
ATOM 743 C CA . GLU A 1 94 ? -3.647 4.217 22.250 1.00 97.62 94 GLU A CA 1
ATOM 744 C C . GLU A 1 94 ? -5.154 4.406 21.998 1.00 97.62 94 GLU A C 1
ATOM 746 O O . GLU A 1 94 ? -5.772 5.296 22.585 1.00 97.62 94 GLU A O 1
ATOM 751 N N . CYS A 1 95 ? -5.775 3.542 21.184 1.00 97.38 95 CYS A N 1
ATOM 752 C CA . CYS A 1 95 ? -7.198 3.654 20.849 1.00 97.38 95 CYS A CA 1
ATOM 753 C C . CYS A 1 95 ? -8.101 3.435 22.064 1.00 97.38 95 CYS A C 1
ATOM 755 O O . CYS A 1 95 ? -9.094 4.145 22.214 1.00 97.38 95 CYS A O 1
ATOM 757 N N . LEU A 1 96 ? -7.782 2.467 22.927 1.00 97.25 96 LEU A N 1
ATOM 758 C CA . LEU A 1 96 ? -8.571 2.209 24.128 1.00 97.25 96 LEU A CA 1
ATOM 759 C C . LEU A 1 96 ? -8.458 3.370 25.122 1.00 97.25 96 LEU A C 1
ATOM 761 O O . LEU A 1 96 ? -9.466 3.787 25.691 1.00 97.25 96 LEU A O 1
ATOM 765 N N . ALA A 1 97 ? -7.258 3.930 25.297 1.00 97.62 97 ALA A N 1
ATOM 766 C CA . ALA A 1 97 ? -7.039 5.089 26.156 1.00 97.62 97 ALA A CA 1
ATOM 767 C C . ALA A 1 97 ? -7.805 6.327 25.656 1.00 97.62 97 ALA A C 1
ATOM 769 O O . ALA A 1 97 ? -8.495 6.986 26.438 1.00 97.62 97 ALA A O 1
ATOM 770 N N . GLU A 1 98 ? -7.741 6.623 24.353 1.00 97.38 98 GLU A N 1
ATOM 771 C CA . GLU A 1 98 ? -8.513 7.709 23.738 1.00 97.38 98 GLU A CA 1
ATOM 772 C C . GLU A 1 98 ? -10.022 7.478 23.865 1.00 97.38 98 GLU A C 1
ATOM 774 O O . GLU A 1 98 ? -10.766 8.397 24.213 1.00 97.38 98 GLU A O 1
ATOM 779 N N . HIS A 1 99 ? -10.478 6.246 23.645 1.00 96.38 99 HIS A N 1
ATOM 780 C CA . HIS A 1 99 ? -11.881 5.883 23.773 1.00 96.38 99 HIS A CA 1
ATOM 781 C C . HIS A 1 99 ? -12.397 6.054 25.207 1.00 96.38 99 HIS A C 1
ATOM 783 O O . HIS A 1 99 ? -13.431 6.684 25.421 1.00 96.38 99 HIS A O 1
ATOM 789 N N . ASN A 1 100 ? -11.649 5.577 26.203 1.00 96.56 100 ASN A N 1
ATOM 790 C CA . ASN A 1 100 ? -11.990 5.753 27.614 1.00 96.56 100 ASN A CA 1
ATOM 791 C C . ASN A 1 100 ? -12.019 7.231 28.013 1.00 96.56 100 ASN A C 1
ATOM 793 O O . ASN A 1 100 ? -12.906 7.649 28.754 1.00 96.56 100 ASN A O 1
ATOM 797 N N . LYS A 1 101 ? -11.111 8.052 27.470 1.00 97.12 101 LYS A N 1
ATOM 798 C CA . LYS A 1 101 ? -11.154 9.506 27.658 1.00 97.12 101 LYS A CA 1
ATOM 799 C C . LYS A 1 101 ? -12.444 10.111 27.094 1.00 97.12 101 LYS A C 1
ATOM 801 O O . LYS A 1 101 ? -13.039 10.961 27.752 1.00 97.12 101 LYS A O 1
ATOM 806 N N . LEU A 1 102 ? -12.893 9.672 25.915 1.00 95.69 102 LEU A N 1
ATOM 807 C CA . LEU A 1 102 ? -14.171 10.105 25.336 1.00 95.69 102 LEU A CA 1
ATOM 808 C C . LEU A 1 102 ? -15.369 9.669 26.191 1.00 95.69 102 LEU A C 1
ATOM 810 O O . LEU A 1 102 ? -16.259 10.483 26.420 1.00 95.69 102 LEU A O 1
ATOM 814 N N . LEU A 1 103 ? -15.383 8.437 26.706 1.00 93.88 103 LEU A N 1
ATOM 815 C CA . LEU A 1 103 ? -16.444 7.959 27.601 1.00 93.88 103 LEU A CA 1
ATOM 816 C C . LEU A 1 103 ? -16.531 8.799 28.878 1.00 93.88 103 LEU A C 1
ATOM 818 O O . LEU A 1 103 ? -17.619 9.251 29.226 1.00 93.88 103 LEU A O 1
ATOM 822 N N . CYS A 1 104 ? -15.393 9.097 29.510 1.00 94.81 104 CYS A N 1
ATOM 823 C CA . CYS A 1 104 ? -15.348 9.965 30.686 1.00 94.81 104 CYS A CA 1
ATOM 824 C C . CYS A 1 104 ? -15.914 11.365 30.396 1.00 94.81 104 CYS A C 1
ATOM 826 O O . CYS A 1 104 ? -16.669 11.894 31.207 1.00 94.81 104 CYS A O 1
ATOM 828 N N . LEU A 1 105 ? -15.599 11.957 29.235 1.00 94.94 105 LEU A N 1
ATOM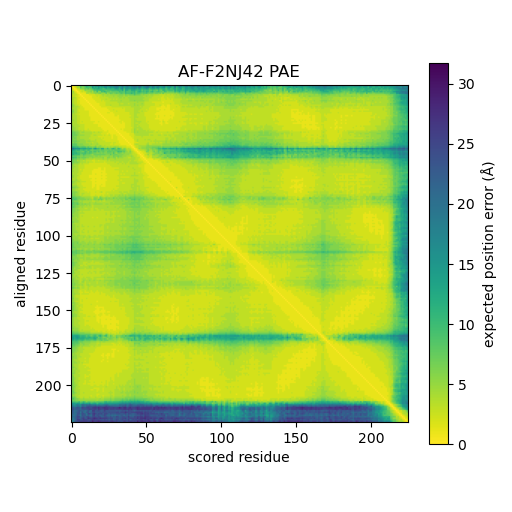 829 C CA . LEU A 1 105 ? -16.155 13.257 28.820 1.00 94.94 105 LEU A CA 1
ATOM 830 C C . LEU A 1 105 ? -17.675 13.215 28.609 1.00 94.94 105 LEU A C 1
ATOM 832 O O . LEU A 1 105 ? -18.352 14.225 28.780 1.00 94.94 105 LEU A O 1
ATOM 836 N N . LEU A 1 106 ? -18.207 12.051 28.244 1.00 92.94 106 LEU A N 1
ATOM 837 C CA . LEU A 1 106 ? -19.635 11.803 28.063 1.00 92.94 106 LEU A CA 1
ATOM 838 C C . LEU A 1 106 ? -20.326 11.302 29.347 1.00 92.94 106 LEU A C 1
ATOM 840 O O . LEU A 1 106 ? -21.498 10.941 29.296 1.00 92.94 106 LEU A O 1
ATOM 844 N N . ASN A 1 107 ? -19.631 11.301 30.493 1.00 94.25 107 ASN A N 1
ATOM 845 C CA . ASN A 1 107 ? -20.096 10.773 31.784 1.00 94.25 107 ASN A CA 1
ATOM 846 C C . ASN A 1 107 ? -20.448 9.270 31.778 1.00 94.25 107 ASN A C 1
ATOM 848 O O . ASN A 1 107 ? -21.247 8.816 32.597 1.00 94.25 107 ASN A O 1
ATOM 852 N N . TYR A 1 108 ? -19.840 8.484 30.887 1.00 93.69 108 TYR A N 1
ATOM 853 C CA . TYR A 1 108 ? -19.903 7.021 30.913 1.00 93.69 108 TYR A CA 1
ATOM 854 C C . TYR A 1 108 ? -18.696 6.433 31.662 1.00 93.69 108 TYR A C 1
ATOM 856 O O . TYR A 1 108 ? -17.603 7.005 31.611 1.00 93.69 108 TYR A O 1
ATOM 864 N N . PRO A 1 109 ? -18.854 5.280 32.344 1.00 93.94 109 PRO A N 1
ATOM 865 C CA . PRO A 1 109 ? -17.726 4.598 32.967 1.00 93.94 109 PRO A CA 1
ATOM 866 C C . PRO A 1 109 ? -16.733 4.107 31.895 1.00 93.94 109 PRO A C 1
ATOM 868 O O . PRO A 1 109 ? -17.164 3.634 30.839 1.00 93.94 109 PRO A O 1
ATOM 871 N N . PRO A 1 110 ? -15.413 4.193 32.144 1.00 94.88 110 PRO A N 1
ATOM 872 C CA . PRO A 1 110 ? -14.410 3.694 31.210 1.00 94.88 110 PRO A CA 1
ATOM 873 C C . PRO A 1 110 ? -14.484 2.167 31.085 1.00 94.88 110 PRO A C 1
ATOM 875 O O . PRO A 1 110 ? -14.832 1.461 32.034 1.00 94.88 110 PRO A O 1
ATOM 878 N N . LEU A 1 111 ? -14.101 1.644 29.921 1.00 94.06 111 LEU A N 1
ATOM 879 C CA . LEU A 1 111 ? -13.966 0.209 29.694 1.00 94.06 111 LEU A CA 1
ATOM 880 C C . LEU A 1 111 ? -12.744 -0.316 30.459 1.00 94.06 111 LEU A C 1
ATOM 882 O O . LEU A 1 111 ? -11.629 0.174 30.270 1.00 94.06 111 LEU A O 1
ATOM 886 N N . THR A 1 112 ? -12.941 -1.343 31.286 1.00 94.31 112 THR A N 1
ATOM 887 C CA . THR A 1 112 ? -11.888 -2.007 32.079 1.00 94.31 112 THR A CA 1
ATOM 888 C C . THR A 1 112 ? -11.238 -3.198 31.361 1.00 94.31 112 THR A C 1
ATOM 890 O O . THR A 1 112 ? -10.618 -4.050 31.993 1.00 94.31 112 THR A O 1
ATOM 893 N N . ILE A 1 113 ? -11.389 -3.278 30.036 1.00 94.69 113 ILE A N 1
ATOM 894 C CA . ILE A 1 113 ? -10.873 -4.375 29.207 1.00 94.69 113 ILE A CA 1
ATOM 895 C C . ILE A 1 113 ? -9.352 -4.229 29.062 1.00 94.69 113 ILE A C 1
ATOM 897 O O . ILE A 1 113 ? -8.856 -3.132 28.811 1.00 94.69 113 ILE A O 1
ATOM 901 N N . ASN A 1 114 ? -8.601 -5.324 29.186 1.00 96.19 114 ASN A N 1
ATOM 902 C CA . ASN A 1 114 ? -7.167 -5.316 28.903 1.00 96.19 114 ASN A CA 1
ATOM 903 C C . ASN A 1 114 ? -6.937 -5.187 27.378 1.00 96.19 114 ASN A C 1
ATOM 905 O O . ASN A 1 114 ? -7.532 -5.956 26.620 1.00 96.19 114 ASN A O 1
ATOM 909 N N . PRO A 1 115 ? -6.071 -4.274 26.892 1.00 95.50 115 PRO A N 1
ATOM 910 C CA . PRO A 1 115 ? -5.744 -4.151 25.466 1.00 95.50 115 PRO A CA 1
ATOM 911 C C . PRO A 1 115 ? -5.328 -5.463 24.781 1.00 95.50 115 PRO A C 1
ATOM 913 O O . PRO A 1 115 ? -5.601 -5.655 23.593 1.00 95.50 115 PRO A O 1
ATOM 916 N N . ALA A 1 116 ? -4.688 -6.374 25.520 1.00 94.94 116 ALA A N 1
ATOM 917 C CA . ALA A 1 116 ? -4.269 -7.679 25.011 1.00 94.94 116 ALA A CA 1
ATOM 918 C C . ALA A 1 116 ? -5.455 -8.604 24.675 1.00 94.94 116 ALA A C 1
ATOM 920 O O . ALA A 1 116 ? -5.352 -9.415 23.754 1.00 94.94 116 ALA A O 1
ATOM 921 N N . ASP A 1 117 ? -6.587 -8.431 25.363 1.00 96.44 117 ASP A N 1
ATOM 922 C CA . ASP A 1 117 ? -7.799 -9.238 25.184 1.00 96.44 117 ASP A CA 1
ATOM 923 C C . ASP A 1 117 ? -8.658 -8.755 24.003 1.00 96.44 117 ASP A C 1
ATOM 925 O O . ASP A 1 117 ? -9.644 -9.398 23.634 1.00 96.44 117 ASP A O 1
ATOM 929 N N . LEU A 1 118 ? -8.299 -7.625 23.379 1.00 96.19 118 LEU A N 1
ATOM 930 C CA . LEU A 1 118 ? -9.004 -7.133 22.202 1.00 96.19 118 LEU A CA 1
ATOM 931 C C . LEU A 1 118 ? -8.848 -8.107 21.017 1.00 96.19 118 LEU A C 1
ATOM 933 O O . LEU A 1 118 ? -7.747 -8.623 20.773 1.00 96.19 118 LEU A O 1
ATOM 937 N N . PRO A 1 119 ? -9.919 -8.333 20.227 1.00 96.56 119 PRO A N 1
ATOM 938 C CA . PRO A 1 119 ? -9.850 -9.196 19.056 1.00 96.56 119 PRO A CA 1
ATOM 939 C C . PRO A 1 119 ? -8.799 -8.712 18.052 1.00 96.56 119 PRO A C 1
ATOM 941 O O . PRO A 1 119 ? -8.509 -7.522 17.936 1.00 96.56 119 PRO A O 1
ATOM 944 N N . ARG A 1 120 ? -8.254 -9.645 17.266 1.00 95.31 120 ARG A N 1
ATOM 945 C CA . ARG A 1 120 ? -7.309 -9.305 16.195 1.00 95.31 120 ARG A CA 1
ATOM 946 C C . ARG A 1 120 ? -7.973 -8.450 15.118 1.00 95.31 120 ARG A C 1
ATOM 948 O O . ARG A 1 120 ? -9.142 -8.651 14.786 1.00 95.31 120 ARG A O 1
ATOM 955 N N . ASP A 1 121 ? -7.191 -7.571 14.497 1.00 94.19 121 ASP A N 1
ATOM 956 C CA . ASP A 1 121 ? -7.641 -6.619 13.470 1.00 94.19 121 ASP A CA 1
ATOM 957 C C . ASP A 1 121 ? -8.453 -7.268 12.325 1.00 94.19 121 ASP A C 1
ATOM 959 O O . ASP A 1 121 ? -9.445 -6.708 11.862 1.00 94.19 121 ASP A O 1
ATOM 963 N N . PHE A 1 122 ? -8.116 -8.490 11.889 1.00 93.62 122 PHE A N 1
ATOM 964 C CA . PHE A 1 122 ? -8.912 -9.176 10.860 1.00 93.62 122 PHE A CA 1
ATOM 965 C C . PHE A 1 122 ? -10.334 -9.539 11.322 1.00 93.62 122 PHE A C 1
ATOM 967 O O . PHE A 1 122 ? -11.266 -9.356 10.544 1.00 93.62 122 PHE A O 1
ATOM 974 N N . VAL A 1 123 ? -10.510 -9.968 12.579 1.00 96.44 123 VAL A N 1
ATOM 975 C CA . VAL A 1 123 ? -11.825 -10.302 13.157 1.00 96.44 123 VAL A CA 1
ATOM 976 C C . VAL A 1 123 ? -12.678 -9.043 13.259 1.00 96.44 123 VAL A C 1
ATOM 978 O O . VAL A 1 123 ? -13.846 -9.038 12.875 1.00 96.44 123 VAL A O 1
ATOM 981 N N . ILE A 1 124 ? -12.068 -7.949 13.721 1.00 96.44 124 ILE A N 1
ATOM 982 C CA . ILE A 1 124 ? -12.737 -6.655 13.851 1.00 96.44 124 ILE A CA 1
ATOM 983 C C . ILE A 1 124 ? -13.218 -6.154 12.487 1.00 96.44 124 ILE A C 1
ATOM 985 O O . ILE A 1 124 ? -14.360 -5.713 12.357 1.00 96.44 124 ILE A O 1
ATOM 989 N N . ARG A 1 125 ? -12.385 -6.249 11.445 1.00 94.19 125 ARG A N 1
ATOM 990 C CA . ARG A 1 125 ? -12.781 -5.843 10.089 1.00 94.19 125 ARG A CA 1
ATOM 991 C C . ARG A 1 125 ? -13.933 -6.666 9.531 1.00 94.19 125 ARG A C 1
ATOM 993 O O . ARG A 1 125 ? -14.816 -6.087 8.900 1.00 94.19 125 ARG A O 1
ATOM 1000 N N . ASP A 1 126 ? -13.926 -7.978 9.742 1.00 94.19 126 ASP A N 1
ATOM 1001 C CA . ASP A 1 126 ? -15.009 -8.846 9.273 1.00 94.19 126 ASP A CA 1
ATOM 1002 C C . ASP A 1 126 ? -16.324 -8.510 9.986 1.00 94.19 126 ASP A C 1
ATOM 1004 O O . ASP A 1 126 ? -17.365 -8.391 9.340 1.00 94.19 126 ASP A O 1
ATOM 1008 N N . HIS A 1 127 ? -16.266 -8.227 11.287 1.00 94.94 127 HIS A N 1
ATOM 1009 C CA . HIS A 1 127 ? -17.409 -7.742 12.056 1.00 94.94 127 HIS A CA 1
ATOM 1010 C C . HIS A 1 127 ? -17.919 -6.374 11.560 1.00 94.94 127 HIS A C 1
ATOM 1012 O O . HIS A 1 127 ? -19.107 -6.214 11.274 1.00 94.94 127 HIS A O 1
ATOM 1018 N N . LEU A 1 128 ? -17.026 -5.394 11.372 1.00 94.19 128 LEU A N 1
ATOM 1019 C CA . LEU A 1 128 ? -17.374 -4.066 10.846 1.00 94.19 128 LEU A CA 1
ATOM 1020 C C . LEU A 1 128 ? -17.984 -4.133 9.444 1.00 94.19 128 LEU A C 1
ATOM 1022 O O . LEU A 1 128 ? -18.855 -3.331 9.112 1.00 94.19 128 LEU A O 1
ATOM 1026 N N . ARG A 1 129 ? -17.565 -5.097 8.618 1.00 91.75 129 ARG A N 1
ATOM 1027 C CA . ARG A 1 129 ? -18.138 -5.314 7.286 1.00 91.75 129 ARG A CA 1
ATOM 1028 C C . ARG A 1 129 ? -19.624 -5.656 7.338 1.00 91.75 129 ARG A C 1
ATOM 1030 O O . ARG A 1 129 ? -20.355 -5.279 6.422 1.00 91.75 129 ARG A O 1
ATOM 1037 N N . ILE A 1 130 ? -20.048 -6.368 8.377 1.00 92.31 130 ILE A N 1
ATOM 1038 C CA . ILE A 1 130 ? -21.438 -6.780 8.568 1.00 92.31 130 ILE A CA 1
ATOM 1039 C C . ILE A 1 130 ? -22.265 -5.608 9.102 1.00 92.31 130 ILE A C 1
ATOM 1041 O O . ILE A 1 130 ? -23.384 -5.401 8.639 1.00 92.31 130 ILE A O 1
ATOM 1045 N N . ILE A 1 131 ? -21.715 -4.822 10.033 1.00 92.56 131 ILE A N 1
ATOM 1046 C CA . ILE A 1 131 ? -22.515 -3.861 10.807 1.00 92.56 131 ILE A CA 1
ATOM 1047 C C . ILE A 1 131 ? -22.441 -2.427 10.268 1.00 92.56 131 ILE A C 1
ATOM 1049 O O . ILE A 1 131 ? -23.441 -1.715 10.292 1.00 92.56 131 ILE A O 1
ATOM 1053 N N . LEU A 1 132 ? -21.296 -2.001 9.724 1.00 91.62 132 LEU A N 1
ATOM 1054 C CA . LEU A 1 132 ? -21.065 -0.633 9.239 1.00 91.62 132 LEU A CA 1
ATOM 1055 C C . LEU A 1 132 ? -20.630 -0.607 7.759 1.00 91.62 132 LEU A C 1
ATOM 1057 O O . LEU A 1 132 ? -19.557 -0.089 7.420 1.00 91.62 132 LEU A O 1
ATOM 1061 N N . PRO A 1 133 ? -21.466 -1.110 6.828 1.00 89.81 133 PRO A N 1
ATOM 1062 C CA . PRO A 1 133 ? -21.107 -1.235 5.415 1.00 89.81 133 PRO A CA 1
ATOM 1063 C C . PRO A 1 133 ? -20.811 0.104 4.724 1.00 89.81 133 PRO A C 1
ATOM 1065 O O . PRO A 1 133 ? -20.149 0.115 3.689 1.00 89.81 133 PRO A O 1
ATOM 1068 N N . THR A 1 134 ? -21.274 1.229 5.274 1.00 89.75 134 THR A N 1
ATOM 1069 C CA . THR A 1 134 ? -21.055 2.578 4.725 1.00 89.75 134 THR A CA 1
ATOM 1070 C C . THR A 1 134 ? -19.670 3.142 5.039 1.00 89.75 134 THR A C 1
ATOM 1072 O O . THR A 1 134 ? -19.145 3.937 4.261 1.00 89.75 134 THR A O 1
ATOM 1075 N N . GLN A 1 135 ? -19.043 2.720 6.140 1.00 90.50 135 GLN A N 1
ATOM 1076 C CA . GLN A 1 135 ? -17.728 3.219 6.566 1.00 90.50 135 GLN A CA 1
ATOM 1077 C C . GLN A 1 135 ? -16.576 2.324 6.093 1.00 90.50 135 GLN A C 1
ATOM 1079 O O . GLN A 1 135 ? -15.464 2.799 5.847 1.00 90.50 135 GLN A O 1
ATOM 1084 N N . VAL A 1 136 ? -16.858 1.037 5.878 1.00 90.69 136 VAL A N 1
ATOM 1085 C CA . VAL A 1 136 ? -15.908 0.034 5.373 1.00 90.69 136 VAL A CA 1
ATOM 1086 C C . VAL A 1 136 ? -15.206 0.446 4.066 1.00 90.69 136 VAL A C 1
ATOM 1088 O O . VAL A 1 136 ? -13.998 0.219 3.974 1.00 90.69 136 VAL A O 1
ATOM 1091 N N . PRO A 1 137 ? -15.850 1.104 3.075 1.00 91.56 137 PRO A N 1
ATOM 1092 C CA . PRO A 1 137 ? -15.174 1.555 1.857 1.00 91.56 137 PRO A CA 1
ATOM 1093 C C . PRO A 1 137 ? -13.968 2.465 2.119 1.00 91.56 137 PRO A C 1
ATOM 1095 O O . PRO A 1 137 ? -12.968 2.374 1.407 1.00 91.56 137 PRO A O 1
ATOM 1098 N N . ARG A 1 138 ? -14.010 3.296 3.170 1.00 92.88 138 ARG A N 1
ATOM 1099 C CA . ARG A 1 138 ? -12.881 4.160 3.545 1.00 92.88 138 ARG A CA 1
ATOM 1100 C C . ARG A 1 138 ? -11.687 3.339 4.034 1.00 92.88 138 ARG A C 1
ATOM 1102 O O . ARG A 1 138 ? -10.559 3.612 3.630 1.00 92.88 138 ARG A O 1
ATOM 1109 N N . LEU A 1 139 ? -11.932 2.313 4.851 1.00 94.00 139 LEU A N 1
ATOM 1110 C CA . LEU A 1 139 ? -10.890 1.387 5.311 1.00 94.00 139 LEU A CA 1
ATOM 1111 C C . LEU A 1 139 ? -10.338 0.543 4.153 1.00 94.00 139 LEU A C 1
ATOM 1113 O O . LEU A 1 139 ? -9.130 0.325 4.066 1.00 94.00 139 LEU A O 1
ATOM 1117 N N . LEU A 1 140 ? -11.203 0.111 3.228 1.00 92.44 140 LEU A N 1
ATOM 1118 C CA . LEU A 1 140 ? -10.793 -0.619 2.026 1.00 92.44 140 LEU A CA 1
ATOM 1119 C C . LEU A 1 140 ? -9.894 0.226 1.120 1.00 92.44 140 LEU A C 1
ATOM 1121 O O . LEU A 1 140 ? -8.895 -0.293 0.627 1.00 92.44 140 LEU A O 1
ATOM 1125 N N . LYS A 1 141 ? -10.186 1.522 0.960 1.00 94.62 141 LYS A N 1
ATOM 1126 C CA . LYS A 1 141 ? -9.319 2.454 0.229 1.00 94.62 141 LYS A CA 1
ATOM 1127 C C . LYS A 1 141 ? -7.923 2.535 0.855 1.00 94.62 141 LYS A C 1
ATOM 1129 O O . LYS A 1 141 ? -6.939 2.322 0.155 1.00 94.62 141 LYS A O 1
ATOM 1134 N N . ILE A 1 142 ? -7.831 2.762 2.169 1.00 96.12 142 ILE A N 1
ATOM 1135 C CA . ILE A 1 142 ? -6.539 2.830 2.884 1.00 96.12 142 ILE A CA 1
ATOM 1136 C C . ILE A 1 142 ? -5.770 1.508 2.737 1.00 96.12 142 ILE A C 1
ATOM 1138 O O . ILE A 1 142 ? -4.563 1.502 2.496 1.00 96.12 142 ILE A O 1
ATOM 1142 N N . ARG A 1 143 ? -6.466 0.368 2.829 1.00 95.31 143 ARG A N 1
ATOM 1143 C CA . ARG A 1 143 ? -5.870 -0.958 2.617 1.00 95.31 143 ARG A CA 1
ATOM 1144 C C . ARG A 1 143 ? -5.332 -1.130 1.194 1.00 95.31 143 ARG A C 1
ATOM 1146 O O . ARG A 1 143 ? -4.260 -1.709 1.024 1.00 95.31 143 ARG A O 1
ATOM 1153 N N . ALA A 1 144 ? -6.066 -0.664 0.190 1.00 95.25 144 ALA A N 1
ATOM 1154 C CA . ALA A 1 144 ? -5.657 -0.731 -1.207 1.00 95.25 144 ALA A CA 1
ATOM 1155 C C . ALA A 1 144 ? -4.430 0.151 -1.484 1.00 95.25 144 ALA A C 1
ATOM 1157 O O . ALA A 1 144 ? -3.476 -0.315 -2.101 1.00 95.25 144 ALA A O 1
ATOM 1158 N N . GLU A 1 145 ? -4.403 1.375 -0.952 1.00 96.69 145 GLU A N 1
ATOM 1159 C CA . GLU A 1 145 ? -3.241 2.271 -1.030 1.00 96.69 145 GLU A CA 1
ATOM 1160 C C . GLU A 1 145 ? -2.011 1.663 -0.345 1.00 96.69 145 GLU A C 1
ATOM 1162 O O . GLU A 1 145 ? -0.915 1.676 -0.905 1.00 96.69 145 GLU A O 1
ATOM 1167 N N . ARG A 1 146 ? -2.190 1.039 0.826 1.00 96.50 146 ARG A N 1
ATOM 1168 C CA . ARG A 1 146 ? -1.106 0.327 1.514 1.00 96.50 146 ARG A CA 1
ATOM 1169 C C . ARG A 1 146 ? -0.535 -0.793 0.642 1.00 96.50 146 ARG A C 1
ATOM 1171 O O . ARG A 1 146 ? 0.680 -0.884 0.493 1.00 96.50 146 ARG A O 1
ATOM 1178 N N . ARG A 1 147 ? -1.394 -1.629 0.047 1.00 95.50 147 ARG A N 1
ATOM 1179 C CA . ARG A 1 147 ? -0.970 -2.702 -0.873 1.00 95.50 147 ARG A CA 1
ATOM 1180 C C . ARG A 1 147 ? -0.215 -2.149 -2.076 1.00 95.50 147 ARG A C 1
ATOM 1182 O O . ARG A 1 147 ? 0.806 -2.711 -2.452 1.00 95.50 147 ARG A O 1
ATOM 1189 N N . LEU A 1 148 ? -0.676 -1.035 -2.642 1.00 96.75 148 LEU A N 1
ATOM 1190 C CA . LEU A 1 148 ? 0.012 -0.358 -3.737 1.00 96.75 148 LEU A CA 1
ATOM 1191 C C . LEU A 1 148 ? 1.445 0.027 -3.334 1.00 96.75 148 LEU A C 1
ATOM 1193 O O . LEU A 1 148 ? 2.376 -0.285 -4.075 1.00 96.75 148 LEU A O 1
ATOM 1197 N N . CYS A 1 149 ? 1.650 0.620 -2.151 1.00 97.62 149 CYS A N 1
ATOM 1198 C CA . CYS A 1 149 ? 2.993 0.936 -1.647 1.00 97.62 149 CYS A CA 1
ATOM 1199 C C . CYS A 1 149 ? 3.872 -0.315 -1.497 1.00 97.62 149 CYS A C 1
ATOM 1201 O O . CYS A 1 149 ? 5.032 -0.293 -1.901 1.00 97.62 149 CYS A O 1
ATOM 1203 N N . GLN A 1 150 ? 3.322 -1.410 -0.967 1.00 96.19 150 GLN A N 1
ATOM 1204 C CA . GLN A 1 150 ? 4.041 -2.678 -0.785 1.00 96.19 150 GLN A CA 1
ATOM 1205 C C . GLN A 1 150 ? 4.519 -3.273 -2.118 1.00 96.19 150 GLN A C 1
ATOM 1207 O O . GLN A 1 150 ? 5.680 -3.662 -2.247 1.00 96.19 150 GLN A O 1
ATOM 1212 N N . VAL A 1 151 ? 3.647 -3.289 -3.132 1.00 97.06 151 VAL A N 1
ATOM 1213 C CA . VAL A 1 151 ? 3.976 -3.759 -4.488 1.00 97.06 151 VAL A CA 1
ATOM 1214 C C . VAL A 1 151 ? 5.068 -2.884 -5.112 1.00 97.06 151 VAL A C 1
ATOM 1216 O O . VAL A 1 151 ? 6.052 -3.407 -5.640 1.00 97.06 151 VAL A O 1
ATOM 1219 N N . LEU A 1 152 ? 4.924 -1.556 -5.023 1.00 97.88 152 LEU A N 1
ATOM 1220 C CA . LEU A 1 152 ? 5.904 -0.614 -5.566 1.00 97.88 152 LEU A CA 1
ATOM 1221 C C . LEU A 1 152 ? 7.271 -0.753 -4.906 1.00 97.88 152 LEU A C 1
ATOM 1223 O O . LEU A 1 152 ? 8.276 -0.702 -5.603 1.00 97.88 152 LEU A O 1
ATOM 1227 N N . MET A 1 153 ? 7.332 -0.968 -3.591 1.00 97.62 153 MET A N 1
ATOM 1228 C CA . MET A 1 153 ? 8.607 -1.163 -2.907 1.00 97.62 153 MET A CA 1
ATOM 1229 C C . MET A 1 153 ? 9.406 -2.341 -3.473 1.00 97.62 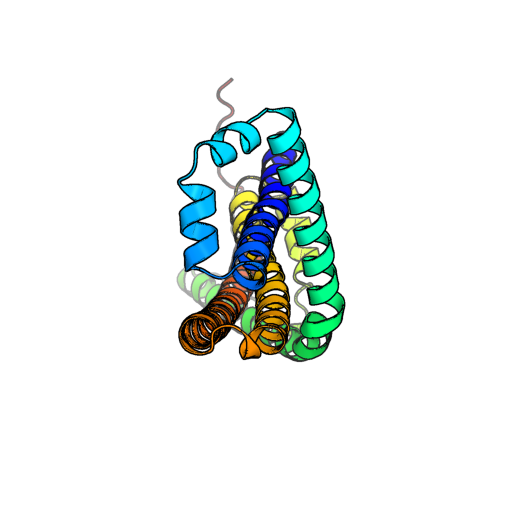153 MET A C 1
ATOM 1231 O O . MET A 1 153 ? 10.589 -2.182 -3.765 1.00 97.62 153 MET A O 1
ATOM 1235 N N . VAL A 1 154 ? 8.776 -3.512 -3.638 1.00 97.50 154 VAL A N 1
ATOM 1236 C CA . VAL A 1 154 ? 9.448 -4.692 -4.216 1.00 97.50 154 VAL A CA 1
ATOM 1237 C C . VAL A 1 154 ? 9.909 -4.388 -5.630 1.00 97.50 154 VAL A C 1
ATOM 1239 O O . VAL A 1 154 ? 11.053 -4.660 -5.987 1.00 97.50 154 VAL A O 1
ATOM 1242 N N . GLY A 1 155 ? 9.034 -3.783 -6.427 1.00 97.31 155 GLY A N 1
ATOM 1243 C CA . GLY A 1 155 ? 9.368 -3.434 -7.792 1.00 97.31 155 GLY A CA 1
ATOM 1244 C C . GLY A 1 155 ? 10.504 -2.416 -7.897 1.00 97.31 155 GLY A C 1
ATOM 1245 O O . GLY A 1 155 ? 11.384 -2.600 -8.726 1.00 97.31 155 GLY A O 1
ATOM 1246 N N . PHE A 1 156 ? 10.570 -1.403 -7.029 1.00 98.25 156 PHE A N 1
ATOM 1247 C CA . PHE A 1 156 ? 11.687 -0.454 -7.005 1.00 98.25 156 PHE A CA 1
ATOM 1248 C C . PHE A 1 156 ? 13.002 -1.100 -6.573 1.00 98.25 156 PHE A C 1
ATOM 1250 O O . PHE A 1 156 ? 14.035 -0.751 -7.136 1.00 98.25 156 PHE A O 1
ATOM 1257 N N . ILE A 1 157 ? 12.985 -2.073 -5.654 1.00 97.75 157 ILE A N 1
ATOM 1258 C CA . ILE A 1 157 ? 14.182 -2.869 -5.337 1.00 97.75 157 ILE A CA 1
ATOM 1259 C C . ILE A 1 157 ? 14.656 -3.630 -6.582 1.00 97.75 157 ILE A C 1
ATOM 1261 O O . ILE A 1 157 ? 15.835 -3.571 -6.926 1.00 97.75 157 ILE A O 1
ATOM 1265 N N . LEU A 1 158 ? 13.746 -4.312 -7.285 1.00 97.56 158 LEU A N 1
ATOM 1266 C CA . LEU A 1 158 ? 14.085 -5.065 -8.496 1.00 97.56 158 LEU A CA 1
ATOM 1267 C C . LEU A 1 158 ? 14.607 -4.148 -9.609 1.00 97.56 158 LEU A C 1
ATOM 1269 O O . LEU A 1 158 ? 15.653 -4.429 -10.187 1.00 97.56 158 LEU A O 1
ATOM 1273 N N . LEU A 1 159 ? 13.929 -3.028 -9.871 1.00 97.88 159 LEU A N 1
ATOM 1274 C CA . LEU A 1 159 ? 14.347 -2.038 -10.864 1.00 97.88 159 LEU A CA 1
ATOM 1275 C C . LEU A 1 159 ? 15.699 -1.414 -10.516 1.00 97.88 159 LEU A C 1
ATOM 1277 O O . LEU A 1 159 ? 16.523 -1.220 -11.406 1.00 97.88 159 LEU A O 1
ATOM 1281 N N . PHE A 1 160 ? 15.960 -1.148 -9.235 1.00 97.88 160 PHE A N 1
ATOM 1282 C CA . PHE A 1 160 ? 17.256 -0.670 -8.767 1.00 97.88 160 PHE A CA 1
ATOM 1283 C C . PHE A 1 160 ? 18.361 -1.690 -9.063 1.00 97.88 160 PHE A C 1
ATOM 1285 O O . PHE A 1 160 ? 19.365 -1.334 -9.676 1.00 97.88 160 PHE A O 1
ATOM 1292 N N . ILE A 1 161 ? 18.153 -2.963 -8.708 1.00 97.38 161 ILE A N 1
ATOM 1293 C CA . ILE A 1 161 ? 19.104 -4.051 -8.982 1.00 97.38 161 ILE A CA 1
ATOM 1294 C C . ILE A 1 161 ? 19.343 -4.196 -10.492 1.00 97.38 161 ILE A C 1
ATOM 1296 O O . ILE A 1 161 ? 20.489 -4.241 -10.932 1.00 97.38 161 ILE A O 1
ATOM 1300 N N . MET A 1 162 ? 18.282 -4.209 -11.303 1.00 97.00 162 MET A N 1
ATOM 1301 C CA . MET A 1 162 ? 18.398 -4.277 -12.763 1.00 97.00 162 MET A CA 1
ATOM 1302 C C . MET A 1 162 ? 19.166 -3.080 -13.330 1.00 97.00 162 MET A C 1
ATOM 1304 O O . MET A 1 162 ? 20.044 -3.254 -14.170 1.00 97.00 162 MET A O 1
ATOM 1308 N N . ASN A 1 163 ? 18.900 -1.869 -12.841 1.00 96.81 163 ASN A N 1
ATOM 1309 C CA . ASN A 1 163 ? 19.598 -0.661 -13.273 1.00 96.81 163 ASN A CA 1
ATOM 1310 C C . ASN A 1 163 ? 21.100 -0.694 -12.947 1.00 96.81 163 ASN A C 1
ATOM 1312 O O . ASN A 1 163 ? 21.893 -0.159 -13.719 1.00 96.81 163 ASN A O 1
ATOM 1316 N N . LEU A 1 164 ? 21.502 -1.351 -11.852 1.00 95.56 164 LEU A N 1
ATOM 1317 C CA . LEU A 1 164 ? 22.917 -1.582 -11.548 1.00 95.56 164 LEU A CA 1
ATOM 1318 C C . LEU A 1 164 ? 23.584 -2.524 -12.561 1.00 95.56 164 LEU A C 1
ATOM 1320 O O . LEU A 1 164 ? 24.730 -2.286 -12.932 1.00 95.56 164 LEU A O 1
ATOM 1324 N N . PHE A 1 165 ? 22.879 -3.542 -13.067 1.00 95.81 165 PHE A N 1
ATOM 1325 C CA . PHE A 1 165 ? 23.415 -4.414 -14.121 1.00 95.81 165 PHE A CA 1
ATOM 1326 C C . PHE A 1 165 ? 23.623 -3.675 -15.453 1.00 95.81 165 PHE A C 1
ATOM 1328 O O . PHE A 1 165 ? 24.605 -3.930 -16.142 1.00 95.81 165 PHE A O 1
ATOM 1335 N N . TYR A 1 166 ? 22.757 -2.714 -15.790 1.00 93.50 166 TYR A N 1
ATOM 1336 C CA . TYR A 1 166 ? 22.875 -1.887 -17.004 1.00 93.50 166 TYR A CA 1
ATOM 1337 C C . TYR A 1 166 ? 23.763 -0.639 -16.837 1.00 93.50 166 TYR A C 1
ATOM 1339 O O . TYR A 1 166 ? 23.795 0.233 -17.713 1.00 93.50 166 TYR A O 1
ATOM 1347 N N . TYR A 1 167 ? 24.488 -0.524 -15.721 1.00 92.00 167 TYR A N 1
ATOM 1348 C CA . TYR A 1 167 ? 25.263 0.671 -15.381 1.00 92.00 167 TYR A CA 1
ATOM 1349 C C . TYR A 1 167 ? 26.402 0.972 -16.371 1.00 92.00 167 TYR A C 1
ATOM 1351 O O . TYR A 1 167 ? 26.736 2.138 -16.578 1.00 92.00 167 TYR A O 1
ATOM 1359 N N . SER A 1 168 ? 26.970 -0.052 -17.019 1.00 86.12 168 SER A N 1
ATOM 1360 C CA . SER A 1 168 ? 28.131 0.079 -17.913 1.00 86.12 168 SER A CA 1
ATOM 1361 C C . SER A 1 168 ? 27.883 0.951 -19.145 1.00 86.12 168 SER A C 1
ATOM 1363 O O . SER A 1 168 ? 28.823 1.549 -19.659 1.00 86.12 168 SER A O 1
ATOM 1365 N N . ASN A 1 169 ? 26.638 1.036 -19.622 1.00 82.31 169 ASN A N 1
ATOM 1366 C CA . ASN A 1 169 ? 26.347 1.624 -20.933 1.00 82.31 169 ASN A CA 1
ATOM 1367 C C . ASN A 1 169 ? 26.197 3.154 -20.898 1.00 82.31 169 ASN A C 1
ATOM 1369 O O . ASN A 1 169 ? 26.449 3.812 -21.902 1.00 82.31 169 ASN A O 1
ATOM 1373 N N . SER A 1 170 ? 25.760 3.743 -19.778 1.00 86.06 170 SER A N 1
ATOM 1374 C CA . SER A 1 170 ? 25.490 5.192 -19.668 1.00 86.06 170 SER A CA 1
ATOM 1375 C C . SER A 1 170 ? 25.466 5.659 -18.202 1.00 86.06 170 SER A C 1
ATOM 1377 O O . SER A 1 170 ? 24.402 5.795 -17.595 1.00 86.06 170 SER A O 1
ATOM 1379 N N . PRO A 1 171 ? 26.628 5.920 -17.579 1.00 88.31 171 PRO A N 1
ATOM 1380 C CA . PRO A 1 171 ? 26.731 6.055 -16.123 1.00 88.31 171 PRO A CA 1
ATOM 1381 C C . PRO A 1 171 ? 26.066 7.317 -15.545 1.00 88.31 171 PRO A C 1
ATOM 1383 O O . PRO A 1 171 ? 25.767 7.357 -14.353 1.00 88.31 171 PRO A O 1
ATOM 1386 N N . SER A 1 172 ? 25.841 8.382 -16.319 1.00 92.94 172 SER A N 1
ATOM 1387 C CA . SER A 1 172 ? 25.165 9.599 -15.828 1.00 92.94 172 SER A CA 1
ATOM 1388 C C . SER A 1 172 ? 23.666 9.373 -15.604 1.00 92.94 172 SER A C 1
ATOM 1390 O O . SER A 1 172 ? 23.184 9.556 -14.487 1.00 92.94 172 SER A O 1
ATOM 1392 N N . GLU A 1 173 ? 22.942 8.919 -16.627 1.00 92.81 173 GLU A N 1
ATOM 1393 C CA . GLU A 1 173 ? 21.491 8.688 -16.565 1.00 92.81 173 GLU A CA 1
ATOM 1394 C C . GLU A 1 173 ? 21.135 7.550 -15.598 1.00 92.81 173 GLU A C 1
ATOM 1396 O O . GLU A 1 173 ? 20.185 7.648 -14.817 1.00 92.81 173 GLU A O 1
ATOM 1401 N N . ARG A 1 174 ? 21.956 6.492 -15.573 1.00 93.56 174 ARG A N 1
ATOM 1402 C CA . ARG A 1 174 ? 21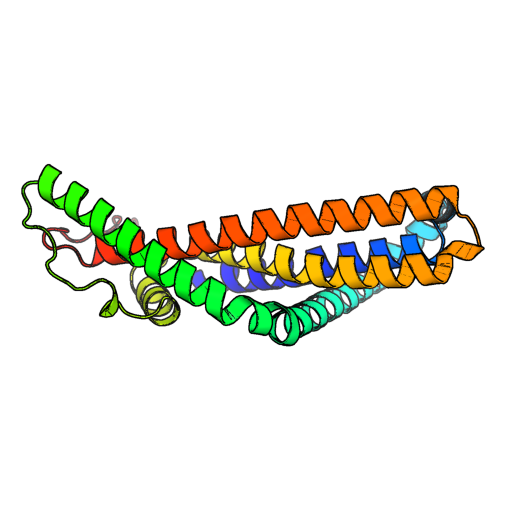.763 5.335 -14.686 1.00 93.56 174 ARG A CA 1
ATOM 1403 C C . ARG A 1 174 ? 21.926 5.697 -13.211 1.00 93.56 174 ARG A C 1
ATOM 1405 O O . ARG A 1 174 ? 21.182 5.172 -12.383 1.00 93.56 174 ARG A O 1
ATOM 1412 N N . ARG A 1 175 ? 22.835 6.620 -12.863 1.00 95.25 175 ARG A N 1
ATOM 1413 C CA . ARG A 1 175 ? 22.958 7.138 -11.486 1.00 95.25 175 ARG A CA 1
ATOM 1414 C C . ARG A 1 175 ? 21.693 7.862 -11.042 1.00 95.25 175 ARG A C 1
ATOM 1416 O O . ARG A 1 175 ? 21.230 7.633 -9.928 1.00 95.25 175 ARG A O 1
ATOM 1423 N N . LEU A 1 176 ? 21.121 8.695 -11.911 1.00 95.62 176 LEU A N 1
ATOM 1424 C CA . LEU A 1 176 ? 19.897 9.430 -11.600 1.00 95.62 176 LEU A CA 1
ATOM 1425 C C . LEU A 1 176 ? 18.720 8.475 -11.363 1.00 95.62 176 LEU A C 1
ATOM 1427 O O . LEU A 1 176 ? 18.020 8.619 -10.363 1.00 95.62 176 LEU A O 1
ATOM 1431 N N . LEU A 1 177 ? 18.552 7.457 -12.214 1.00 96.31 177 LEU A N 1
ATOM 1432 C CA . LEU A 1 177 ? 17.537 6.414 -12.018 1.00 96.31 177 LEU A CA 1
ATOM 1433 C C . LEU A 1 177 ? 17.731 5.644 -10.706 1.00 96.31 177 LEU A C 1
ATOM 1435 O O . LEU A 1 177 ? 16.763 5.405 -9.988 1.00 96.31 177 LEU A O 1
ATOM 1439 N N . ALA A 1 178 ? 18.971 5.292 -10.355 1.00 96.75 178 ALA A N 1
ATOM 1440 C CA . ALA A 1 178 ? 19.269 4.598 -9.103 1.00 96.75 178 ALA A CA 1
ATOM 1441 C C . ALA A 1 178 ? 18.859 5.432 -7.877 1.00 96.75 178 ALA A C 1
ATOM 1443 O O . ALA A 1 178 ? 18.183 4.926 -6.980 1.00 96.75 178 ALA A O 1
ATOM 1444 N N . VAL A 1 179 ? 19.217 6.722 -7.859 1.00 97.31 179 VAL A N 1
ATOM 1445 C CA . VAL A 1 179 ? 18.820 7.656 -6.791 1.00 97.31 179 VAL A CA 1
ATOM 1446 C C . VAL A 1 179 ? 17.300 7.803 -6.743 1.00 97.31 179 VAL A C 1
ATOM 1448 O O . VAL A 1 179 ? 16.714 7.750 -5.662 1.00 97.31 179 VAL A O 1
ATOM 1451 N N . PHE A 1 180 ? 16.648 7.925 -7.901 1.00 97.44 180 PHE A N 1
ATOM 1452 C CA . PHE A 1 180 ? 15.195 8.018 -7.988 1.00 97.44 180 PHE A CA 1
ATOM 1453 C C . PHE A 1 180 ? 14.502 6.782 -7.403 1.00 97.44 180 PHE A C 1
ATOM 1455 O O . PHE A 1 180 ? 13.614 6.931 -6.566 1.00 97.44 180 PHE A O 1
ATOM 1462 N N . PHE A 1 181 ? 14.921 5.566 -7.770 1.00 97.75 181 PHE A N 1
ATOM 1463 C CA . PHE A 1 181 ? 14.330 4.339 -7.225 1.00 97.75 181 PHE A CA 1
ATOM 1464 C C . PHE A 1 181 ? 14.559 4.196 -5.720 1.00 97.75 181 PHE A C 1
ATOM 1466 O O . PHE A 1 181 ? 13.636 3.799 -5.010 1.00 97.75 181 PHE A O 1
ATOM 1473 N N . ALA A 1 182 ? 15.737 4.570 -5.212 1.00 97.94 182 ALA A N 1
ATOM 1474 C CA . ALA A 1 182 ? 16.013 4.560 -3.776 1.00 97.94 182 ALA A CA 1
ATOM 1475 C C . ALA A 1 182 ? 15.102 5.536 -3.006 1.00 97.94 182 ALA A C 1
ATOM 1477 O O . ALA A 1 182 ? 14.524 5.174 -1.979 1.00 97.94 182 ALA A O 1
ATOM 1478 N N . LEU A 1 183 ? 14.915 6.753 -3.527 1.00 98.31 183 LEU A N 1
ATOM 1479 C CA . LEU A 1 183 ? 14.003 7.742 -2.945 1.00 98.31 183 LEU A CA 1
ATOM 1480 C C . LEU A 1 183 ? 12.541 7.288 -3.029 1.00 98.31 183 LEU A C 1
ATOM 1482 O O . LEU A 1 183 ? 11.813 7.383 -2.042 1.00 98.31 183 LEU A O 1
ATOM 1486 N N . ALA A 1 184 ? 12.112 6.759 -4.174 1.00 98.00 184 ALA A N 1
ATOM 1487 C CA . ALA A 1 184 ?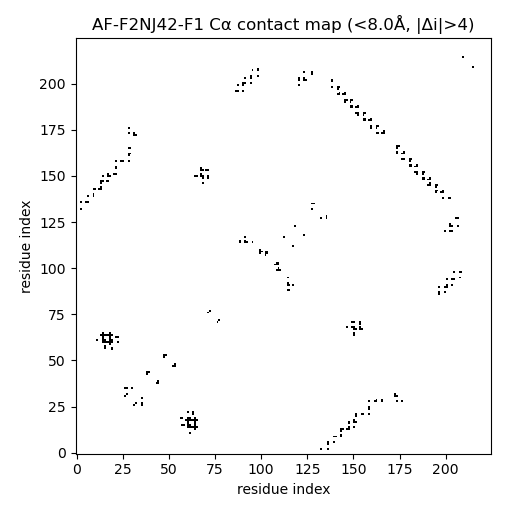 10.755 6.260 -4.366 1.00 98.00 184 ALA A CA 1
ATOM 1488 C C . ALA A 1 184 ? 10.449 5.082 -3.427 1.00 98.00 184 ALA A C 1
ATOM 1490 O O . ALA A 1 184 ? 9.379 5.048 -2.815 1.00 98.00 184 ALA A O 1
ATOM 1491 N N . PHE A 1 185 ? 11.404 4.163 -3.244 1.00 97.69 185 PHE A N 1
ATOM 1492 C CA . PHE A 1 185 ? 11.330 3.091 -2.252 1.00 97.69 185 PHE A CA 1
ATOM 1493 C C . PHE A 1 185 ? 11.157 3.649 -0.836 1.00 97.69 185 PHE A C 1
ATOM 1495 O O . PHE A 1 185 ? 10.235 3.246 -0.127 1.00 97.69 185 PHE A O 1
ATOM 1502 N N . TRP A 1 186 ? 11.995 4.610 -0.440 1.00 98.06 186 TRP A N 1
ATOM 1503 C CA . TRP A 1 186 ? 11.940 5.229 0.884 1.00 98.06 186 TRP A CA 1
ATOM 1504 C C . TRP A 1 186 ? 10.597 5.921 1.156 1.00 98.06 186 TRP A C 1
ATOM 1506 O O . TRP A 1 186 ? 9.990 5.722 2.209 1.00 98.06 186 TRP A O 1
ATOM 1516 N N . VAL A 1 187 ? 10.085 6.683 0.186 1.00 98.25 187 VAL A N 1
ATOM 1517 C CA . VAL A 1 187 ? 8.772 7.338 0.281 1.00 98.25 187 VAL A CA 1
ATOM 1518 C C . VAL A 1 187 ? 7.651 6.303 0.394 1.00 98.25 187 VAL A C 1
ATOM 1520 O O . VAL A 1 187 ? 6.768 6.449 1.242 1.00 98.25 187 VAL A O 1
ATOM 1523 N N . CYS A 1 188 ? 7.686 5.237 -0.413 1.00 97.75 188 CYS A N 1
ATOM 1524 C CA . CYS A 1 188 ? 6.698 4.160 -0.335 1.00 97.75 188 CYS A CA 1
ATOM 1525 C C . CYS A 1 188 ? 6.736 3.449 1.019 1.00 97.75 188 CYS A C 1
ATOM 1527 O O . CYS A 1 188 ? 5.678 3.161 1.570 1.00 97.75 188 CYS A O 1
ATOM 1529 N N . TRP A 1 189 ? 7.924 3.225 1.580 1.00 97.06 189 TRP A N 1
ATOM 1530 C CA . TRP A 1 189 ? 8.093 2.636 2.905 1.00 97.06 189 TRP A CA 1
ATOM 1531 C C . TRP A 1 189 ? 7.468 3.497 4.006 1.00 97.06 189 TRP A C 1
ATOM 1533 O O . TRP A 1 189 ? 6.668 3.001 4.796 1.00 97.06 189 TRP A O 1
ATOM 1543 N N . ILE A 1 190 ? 7.770 4.800 4.036 1.00 97.38 190 ILE A N 1
ATOM 1544 C CA . ILE A 1 190 ? 7.181 5.724 5.020 1.00 97.38 190 ILE A CA 1
ATOM 1545 C C . ILE A 1 190 ? 5.654 5.746 4.895 1.00 97.38 190 ILE A C 1
ATOM 1547 O O . ILE A 1 190 ? 4.940 5.667 5.900 1.00 97.38 190 ILE A O 1
ATOM 1551 N N . ASN A 1 191 ? 5.144 5.833 3.665 1.00 97.44 191 ASN A N 1
ATOM 1552 C CA . ASN A 1 191 ? 3.707 5.853 3.416 1.00 97.44 191 ASN A CA 1
ATOM 1553 C C . ASN A 1 191 ? 3.035 4.532 3.809 1.00 97.44 191 ASN A C 1
ATOM 1555 O O . ASN A 1 191 ? 1.958 4.569 4.398 1.00 97.44 191 ASN A O 1
ATOM 1559 N N . GLU A 1 192 ? 3.668 3.380 3.567 1.00 96.38 192 GLU A N 1
ATOM 1560 C CA . GLU A 1 192 ? 3.159 2.066 3.983 1.00 96.38 192 GLU A CA 1
ATOM 1561 C C . GLU A 1 192 ? 2.964 1.996 5.499 1.00 96.38 192 GLU A C 1
ATOM 1563 O O . GLU A 1 192 ? 1.888 1.611 5.958 1.00 96.38 192 GLU A O 1
ATOM 1568 N N . GLN A 1 193 ? 3.955 2.451 6.269 1.00 96.25 193 GLN A N 1
ATOM 1569 C CA . GLN A 1 193 ? 3.895 2.472 7.733 1.00 96.25 193 GLN A CA 1
ATOM 1570 C C . GLN A 1 193 ? 2.789 3.404 8.240 1.00 96.25 193 GLN A C 1
ATOM 1572 O O . GLN A 1 193 ? 1.999 3.037 9.116 1.00 96.25 193 GLN A O 1
ATOM 1577 N N . ARG A 1 194 ? 2.679 4.600 7.651 1.00 97.50 194 ARG A N 1
ATOM 1578 C CA . ARG A 1 194 ? 1.635 5.575 7.991 1.00 97.50 194 ARG A CA 1
ATOM 1579 C C . ARG A 1 194 ? 0.235 5.032 7.696 1.00 97.50 194 ARG A C 1
ATOM 1581 O O . ARG A 1 194 ? -0.647 5.117 8.550 1.00 97.50 194 ARG A O 1
ATOM 1588 N N . LEU A 1 195 ? 0.035 4.455 6.512 1.00 97.56 195 LEU A N 1
ATOM 1589 C CA . LEU A 1 195 ? -1.238 3.861 6.100 1.00 97.56 195 LEU A CA 1
ATOM 1590 C C . LEU A 1 195 ? -1.595 2.646 6.957 1.00 97.56 195 LEU A C 1
ATOM 1592 O O . LEU A 1 195 ? -2.765 2.461 7.284 1.00 97.56 195 LEU A O 1
ATOM 1596 N N . HIS A 1 196 ? -0.611 1.838 7.361 1.00 96.62 196 HIS A N 1
ATOM 1597 C CA . HIS A 1 196 ? -0.847 0.711 8.254 1.00 96.62 196 HIS A CA 1
ATOM 1598 C C . HIS A 1 196 ? -1.360 1.165 9.622 1.00 96.62 196 HIS A C 1
ATOM 1600 O O . HIS A 1 196 ? -2.384 0.654 10.075 1.00 96.62 196 HIS A O 1
ATOM 1606 N N . ARG A 1 197 ? -0.726 2.178 10.227 1.00 97.19 197 ARG A N 1
ATOM 1607 C CA . ARG A 1 197 ? -1.200 2.775 11.484 1.00 97.19 197 ARG A CA 1
ATOM 1608 C C . ARG A 1 197 ? -2.614 3.336 11.338 1.00 97.19 197 ARG A C 1
ATOM 1610 O O . ARG A 1 197 ? -3.477 3.012 12.141 1.00 97.19 197 ARG A O 1
ATOM 1617 N N . TYR A 1 198 ? -2.887 4.112 10.286 1.00 97.56 198 TYR A N 1
ATOM 1618 C CA . TYR A 1 198 ? -4.231 4.652 10.045 1.00 97.56 198 TYR A CA 1
ATOM 1619 C C . TYR A 1 198 ? -5.289 3.573 9.835 1.00 97.56 198 TYR A C 1
ATOM 1621 O O . TYR A 1 198 ? -6.422 3.742 10.281 1.00 97.56 198 TYR A O 1
ATOM 1629 N N . LEU A 1 199 ? -4.932 2.466 9.184 1.00 97.38 199 LEU A N 1
ATOM 1630 C CA . LEU A 1 199 ? -5.834 1.336 9.018 1.00 97.38 199 LEU A CA 1
ATOM 1631 C C . LEU A 1 199 ? -6.166 0.691 10.369 1.00 97.38 199 LEU A C 1
ATOM 1633 O O . LEU A 1 199 ? -7.340 0.443 10.630 1.00 97.38 199 LEU A O 1
ATOM 1637 N N . LEU A 1 200 ? -5.164 0.455 11.221 1.00 97.38 200 LEU A N 1
ATOM 1638 C CA . LEU A 1 200 ? -5.344 -0.140 12.550 1.00 97.38 200 LEU A CA 1
ATOM 1639 C C . LEU A 1 200 ? -6.152 0.778 13.472 1.00 97.38 200 LEU A C 1
ATOM 1641 O O . LEU A 1 200 ? -7.208 0.378 13.957 1.00 97.38 200 LEU A O 1
ATOM 1645 N N . THR A 1 201 ? -5.716 2.028 13.645 1.00 97.38 201 THR A N 1
ATOM 1646 C CA . THR A 1 201 ? -6.409 3.028 14.471 1.00 97.38 201 THR A CA 1
ATOM 1647 C C . THR A 1 201 ? -7.834 3.268 13.975 1.00 97.38 201 THR A C 1
ATOM 1649 O O . THR A 1 201 ? -8.771 3.297 14.769 1.00 97.38 201 THR A O 1
ATOM 1652 N N . GLY A 1 202 ? -8.034 3.393 12.659 1.00 96.88 202 GLY A N 1
ATOM 1653 C CA . GLY A 1 202 ? -9.362 3.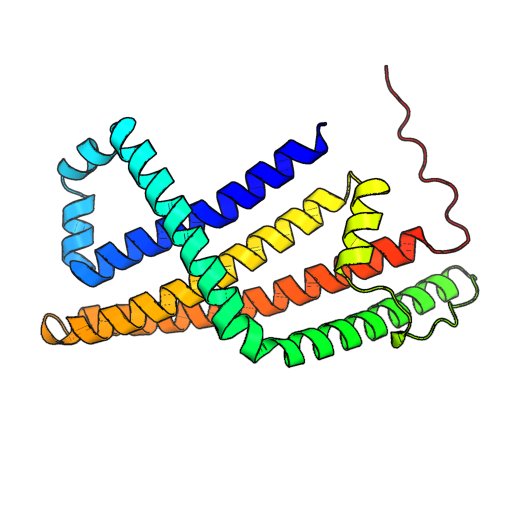580 12.073 1.00 96.88 202 GLY A CA 1
ATOM 1654 C C . GLY A 1 202 ? -10.280 2.376 12.295 1.00 96.88 202 GLY A C 1
ATOM 1655 O O . GLY A 1 202 ? -11.452 2.547 12.598 1.00 96.88 202 GLY A O 1
ATOM 1656 N N . THR A 1 203 ? -9.751 1.158 12.194 1.00 96.88 203 THR A N 1
ATOM 1657 C CA . THR A 1 203 ? -10.524 -0.070 12.435 1.00 96.88 203 THR A CA 1
ATOM 1658 C C . THR A 1 203 ? -10.910 -0.197 13.911 1.00 96.88 203 THR A C 1
ATOM 1660 O O . THR A 1 203 ? -12.077 -0.419 14.226 1.00 96.88 203 THR A O 1
ATOM 1663 N N . LEU A 1 204 ? -9.948 -0.008 14.819 1.00 97.38 204 LEU A N 1
ATOM 1664 C CA . LEU A 1 204 ? -10.158 -0.122 16.263 1.00 97.38 204 LEU A CA 1
ATOM 1665 C C . LEU A 1 204 ? -11.103 0.957 16.797 1.00 97.38 204 LEU A C 1
ATOM 1667 O O . LEU A 1 204 ? -12.027 0.635 17.534 1.00 97.38 204 LEU A O 1
ATOM 1671 N N . SER A 1 205 ? -10.914 2.217 16.401 1.00 96.00 205 SER A N 1
ATOM 1672 C CA . SER A 1 205 ? -11.776 3.323 16.840 1.00 96.00 205 SER A CA 1
ATOM 1673 C C . SER A 1 205 ? -13.228 3.136 16.403 1.00 96.00 205 SER A C 1
ATOM 1675 O O . SER A 1 205 ? -14.127 3.280 17.228 1.00 96.00 205 SER A O 1
ATOM 1677 N N . LEU A 1 206 ? -13.468 2.754 15.143 1.00 95.50 206 LEU A N 1
ATOM 1678 C CA . LEU A 1 206 ? -14.820 2.495 14.642 1.00 95.50 206 LEU A CA 1
ATOM 1679 C C . LEU A 1 206 ? -15.492 1.335 15.373 1.00 95.50 206 LEU A C 1
ATOM 1681 O O . LEU A 1 206 ? -16.669 1.425 15.717 1.00 95.50 206 LEU A O 1
ATOM 1685 N N . TRP A 1 207 ? -14.745 0.264 15.636 1.00 96.44 207 TRP A N 1
ATOM 1686 C CA . TRP A 1 207 ? -15.267 -0.873 16.381 1.00 96.44 207 TRP A CA 1
ATOM 1687 C C . TRP A 1 207 ? -15.582 -0.515 17.830 1.00 96.44 207 TRP A C 1
ATOM 1689 O O . TRP A 1 207 ? -16.695 -0.777 18.277 1.00 96.44 207 TRP A O 1
ATOM 1699 N N . LEU A 1 208 ? -14.653 0.147 18.528 1.00 95.50 208 LEU A N 1
ATOM 1700 C CA . LEU A 1 208 ? -14.845 0.569 19.914 1.00 95.50 208 LEU A CA 1
ATOM 1701 C C . LEU A 1 208 ? -16.073 1.462 20.050 1.00 95.50 208 LEU A C 1
ATOM 1703 O O . LEU A 1 208 ? -16.922 1.173 20.887 1.00 95.50 208 LEU A O 1
ATOM 1707 N N . MET A 1 209 ? -16.210 2.471 19.179 1.00 92.94 209 MET A N 1
ATOM 1708 C CA . MET A 1 209 ? -17.391 3.339 19.137 1.00 92.94 209 MET A CA 1
ATOM 1709 C C . MET A 1 209 ? -18.682 2.530 19.021 1.00 92.94 209 MET A C 1
ATOM 1711 O O . MET A 1 209 ? -19.629 2.801 19.746 1.00 92.94 209 MET A O 1
ATOM 1715 N N . GLN A 1 210 ? -18.714 1.527 18.145 1.00 91.88 210 GLN A N 1
ATOM 1716 C CA . GLN A 1 210 ? -19.897 0.697 17.931 1.00 91.88 210 GLN A CA 1
ATOM 1717 C C . GLN A 1 210 ? -20.220 -0.221 19.123 1.00 91.88 210 GLN A C 1
ATOM 1719 O O . GLN A 1 210 ? -21.376 -0.575 19.341 1.00 91.88 210 GLN A O 1
ATOM 1724 N N . THR A 1 211 ? -19.205 -0.648 19.876 1.00 89.81 211 THR A N 1
ATOM 1725 C CA . THR A 1 211 ? -19.370 -1.529 21.044 1.00 89.81 211 THR A CA 1
ATOM 1726 C C . THR A 1 211 ? -19.669 -0.786 22.345 1.00 89.81 211 THR A C 1
ATOM 1728 O O . THR A 1 211 ? -19.977 -1.428 23.349 1.00 89.81 211 THR A O 1
ATOM 1731 N N . SER A 1 212 ? -19.579 0.546 22.363 1.00 87.44 212 SER A N 1
ATOM 1732 C CA . SER A 1 212 ? -19.785 1.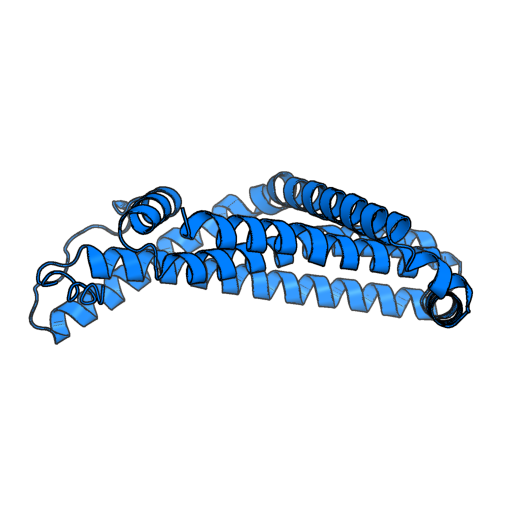326 23.583 1.00 87.44 212 SER A CA 1
ATOM 1733 C C . SER A 1 212 ? -21.237 1.286 24.068 1.00 87.44 212 SER A C 1
ATOM 1735 O O . SER A 1 212 ? -22.165 1.467 23.271 1.00 87.44 212 SER A O 1
ATOM 1737 N N . PRO A 1 213 ? -21.462 1.144 25.385 1.00 71.69 213 PRO A N 1
ATOM 1738 C CA . PRO A 1 213 ? -22.789 1.292 25.967 1.00 71.69 213 PRO A CA 1
ATOM 1739 C C . PRO A 1 213 ? -23.310 2.722 25.756 1.00 71.69 213 PRO A C 1
ATOM 1741 O O . PRO A 1 213 ? -22.564 3.689 25.886 1.00 71.69 213 PRO A O 1
ATOM 1744 N N . GLY A 1 214 ? -24.597 2.859 25.428 1.00 67.62 214 GLY A N 1
ATOM 1745 C CA . GLY A 1 214 ? -25.242 4.164 25.235 1.00 67.62 214 GLY A CA 1
ATOM 1746 C C . GLY A 1 214 ? -25.318 4.654 23.786 1.00 67.62 214 GLY A C 1
ATOM 1747 O O . GLY A 1 214 ? -25.938 5.690 23.539 1.00 67.62 214 GLY A O 1
ATOM 1748 N N . GLN A 1 215 ? -24.790 3.908 22.805 1.00 56.72 215 GLN A N 1
ATOM 1749 C CA . GLN A 1 215 ? -25.203 4.118 21.418 1.00 56.72 215 GLN A CA 1
ATOM 1750 C C . GLN A 1 215 ? -26.654 3.656 21.249 1.00 56.72 215 GLN A C 1
ATOM 1752 O O . GLN A 1 215 ? -26.946 2.480 21.032 1.00 56.72 215 GLN A O 1
ATOM 1757 N N . SER A 1 216 ? -27.572 4.620 21.352 1.00 48.84 216 SER A N 1
ATOM 1758 C CA . SER A 1 216 ? -28.885 4.524 20.716 1.00 48.84 216 SER A CA 1
ATOM 1759 C C . SER A 1 216 ? -28.655 4.103 19.259 1.00 48.84 216 SER A C 1
ATOM 1761 O O . SER A 1 216 ? -27.714 4.631 18.650 1.00 48.84 216 SER A O 1
ATOM 1763 N N . PRO A 1 217 ? -29.424 3.143 18.706 1.00 50.56 217 PRO A N 1
ATOM 1764 C CA . PRO A 1 217 ? -29.237 2.693 17.332 1.00 50.56 217 PRO A CA 1
ATOM 1765 C C . PRO A 1 217 ? -29.100 3.921 16.437 1.00 50.56 217 PRO A C 1
ATOM 1767 O O . PRO A 1 217 ? -29.944 4.817 16.518 1.00 50.56 217 PRO A O 1
ATOM 1770 N N . LEU A 1 218 ? -28.007 3.982 15.657 1.00 54.12 218 LEU A N 1
ATOM 1771 C CA . LEU A 1 218 ? -27.793 5.002 14.625 1.00 54.12 218 LEU A CA 1
ATOM 1772 C C . LEU A 1 218 ? -29.154 5.323 14.003 1.00 54.12 218 LEU A C 1
ATOM 1774 O O . LEU A 1 218 ? -29.850 4.356 13.664 1.00 54.12 218 LEU A O 1
ATOM 1778 N N . PRO A 1 219 ? -29.562 6.606 13.900 1.00 51.28 219 PRO A N 1
ATOM 1779 C CA . PRO A 1 219 ? -30.852 6.946 13.319 1.00 51.28 219 PRO A CA 1
ATOM 1780 C C . PRO A 1 219 ? -30.942 6.176 12.012 1.00 51.28 219 PRO A C 1
ATOM 1782 O O . PRO A 1 219 ? -30.076 6.349 11.148 1.00 51.28 219 PRO A O 1
ATOM 1785 N N . LYS A 1 220 ? -31.893 5.229 11.940 1.00 54.59 220 LYS A N 1
ATOM 1786 C CA . LYS A 1 220 ? -32.152 4.472 10.718 1.00 54.59 220 LYS A CA 1
ATOM 1787 C C . LYS A 1 220 ? -32.281 5.550 9.663 1.00 54.59 220 LYS A C 1
ATOM 1789 O O . LYS A 1 220 ? -33.154 6.398 9.799 1.00 54.59 220 LYS A O 1
ATOM 1794 N N . SER A 1 221 ? -31.339 5.609 8.724 1.00 57.84 221 SER A N 1
ATOM 1795 C CA . SER A 1 221 ? -31.431 6.559 7.627 1.00 57.84 221 SER A CA 1
ATOM 1796 C C . SER A 1 221 ? -32.785 6.287 6.999 1.00 57.84 221 SER A C 1
ATOM 1798 O O . SER A 1 221 ? -32.957 5.190 6.467 1.00 57.84 221 SER A O 1
ATOM 1800 N N . ASP A 1 222 ? -33.739 7.197 7.197 1.00 52.88 222 ASP A N 1
ATOM 1801 C CA . ASP A 1 222 ? -35.122 6.994 6.798 1.00 52.88 222 ASP A CA 1
ATOM 1802 C C . ASP A 1 222 ? -35.123 6.454 5.371 1.00 52.88 222 ASP A C 1
ATOM 1804 O O . ASP A 1 222 ? -34.569 7.081 4.460 1.00 52.88 222 ASP A O 1
ATOM 1808 N N . GLU A 1 223 ? -35.664 5.244 5.213 1.00 51.38 223 GLU A N 1
ATOM 1809 C CA . GLU A 1 223 ? -35.938 4.628 3.925 1.00 51.38 223 GLU A CA 1
ATOM 1810 C C . GLU A 1 223 ? -36.896 5.564 3.185 1.00 51.38 223 GLU A C 1
ATOM 1812 O O . GLU A 1 223 ? -38.116 5.472 3.298 1.00 51.38 223 GLU A O 1
ATOM 1817 N N . LYS A 1 224 ? -36.341 6.527 2.448 1.00 52.28 224 LYS A N 1
ATOM 1818 C CA . LYS A 1 224 ? -37.076 7.212 1.394 1.00 52.28 224 LYS A CA 1
ATOM 1819 C C . LYS A 1 224 ? -37.226 6.209 0.256 1.00 52.28 224 LYS A C 1
ATOM 1821 O O . LYS A 1 224 ? -36.295 6.018 -0.526 1.00 52.28 224 LYS A O 1
ATOM 1826 N N . HIS A 1 225 ? -38.371 5.527 0.290 1.00 55.47 225 HIS A N 1
ATOM 1827 C CA . HIS A 1 225 ? -38.986 4.826 -0.833 1.00 55.47 225 HIS A CA 1
ATOM 1828 C C . HIS A 1 225 ? -39.030 5.698 -2.090 1.00 55.47 225 HIS A C 1
ATOM 1830 O O . HIS A 1 225 ? -39.237 6.928 -1.952 1.00 55.47 225 HIS A O 1
#

Organism: Desulfobacca acetoxidans (strain ATCC 700848 / DSM 11109 / ASRB2) (NCBI:txid880072)

Sequence (225 aa):
MWTLIPQLFYDFLARIVPGAILLLGLVLVIFGPSDTATFLTTNQAVSLFSPYHLLLVILISYFTGLIAGRLFEVSIGLMNAKRYDLLEERCREECLAEHNKLLCLLNYPPLTINPADLPRDFVIRDHLRIILPTQVPRLLKIRAERRLCQVLMVGFILLFIMNLFYYSNSPSERRLLAVFFALAFWVCWINEQRLHRYLLTGTLSLWLMQTSPGQSPLPKSDEKH

Secondary structure (DSSP, 8-state):
-TTHHHHHHHHHHHHHHHHHHHHHHHHHHHH-HHHHHHHHHSTHHHHHTSHHHHHHHHHHHHHHHHHHHHHHHHTHHHHHHHHHHHHHHHHHHHHHHHHHHHHHHTTPPPP---GGGSPPHHHHHHHHHHH-TTTHHHHHHHHHHHHHHHHHHHHHHHHHHHHHHTGGG-HHHHHHHHHHHHHHHHHHHHHHHHHHHHHHHHHHHHHHHHHSTT-----------

Solvent-accessible surface area (backbone atoms only — not comparable to full-atom values): 12009 Å² total; per-residue (Å²): 118,79,74,53,57,61,53,54,51,41,55,47,47,34,17,30,54,39,12,45,53,44,52,53,49,47,48,35,48,72,64,28,66,70,55,42,52,52,49,64,71,37,78,68,44,60,64,52,69,37,69,70,46,43,53,48,52,51,52,53,11,31,50,48,16,50,52,30,37,52,50,27,53,68,51,59,41,58,76,38,43,70,58,51,52,56,49,51,53,51,38,40,47,53,43,51,53,54,48,31,53,52,28,49,76,71,74,40,84,60,78,87,72,59,59,85,76,53,76,56,71,70,60,51,52,57,52,40,52,72,75,39,60,84,58,42,59,60,53,50,48,42,52,24,53,28,49,24,26,46,21,39,32,46,42,29,53,51,48,37,55,53,32,60,74,53,31,86,82,45,61,70,65,41,49,53,52,43,53,49,29,54,50,51,28,51,52,26,51,54,50,28,55,52,34,49,52,51,46,51,42,52,52,52,46,56,50,51,62,72,68,41,88,83,67,66,78,72,77,72,74,75,83,78,121

Mean predicted aligned error: 5.07 Å

Radius of gyration: 22.65 Å; Cα contacts (8 Å, |Δi|>4): 192; chains: 1; bounding box: 67×27×67 Å

Nearest PDB structures (foldseek):
  3b5z-assembly2_C  TM=2.750E-01  e=1.620E+00  Salmonella enterica subsp. enterica serovar Typhimurium
  5l22-assembly1_A  TM=2.370E-01  e=6.837E+00  Aquifex aeolicus VF5